Protein AF-A0A3A8N6R4-F1 (afdb_monomer_lite)

Organism: NCBI:txid2316726

Secondary structure (DSSP, 8-state):
-HHHHHHHHHHHHHHHHSPPEEEEEEEE--SS--EEEEEEESTTSPPEEEEPPTTTTPPB--TTPPTTEEEEEEEE-TT--EEEEEEES-TT----EEEEE-SS--GGGTT--PBPP-EEEE-TTS-EEEEES-PPP-PPP--HHHHHHHHHHHHHHHHHHHHHH--SHHHHHHHHGGGGHHHHHHHHHHHHHHHHHTTT----HHHHHHHHHHHHT---TTS-HHHHHHHHHHHGGGTSSHHHHHHHHHHHHHHHHHHHHHHHHHHHHHHH--

Sequence (274 aa):
MALVAMLALWPLFKSQLGPANELRVRFPQVGQALQGRVAYGVGEQAPEQRALTPADLTQVLGDGIPEGLQEVRIPLPREATWAEVTLFEFEERSVEQVTWVPLRGPVSSGPGVRPLPFELRDNEDGSRTLRVARLRPGLWNVDLADVFFGVATWAFFWLLLEARWGRGRVAAFARRQAGWAPYALPPLLAWGAWWLVFFPGIISYDPLVQWEQLQSGQLEDWHPAFHSGWLWLLGGPFGSLAPVGAVQAVLFAVVLGKVLEELGRRAVMGAVGG

pLDDT: mean 81.59, std 12.3, range [40.62, 97.56]

Foldseek 3Di:
DVLVVCVVCVLVLCLQQPAFKWKKWKWFDDPDQKWKKKWFDQPPDDIDIDTQDSQQRPWDDDDPRDPRMTMGIHGDRLNTFKMKMKIAQCQPIDTPFIFIGDPDDDPVVPVDGDTADWDWDQDPRRIIIIIGNGDDRDRDDCDPVNVVVSVVVVVVVVLVCCCVPNPDPSVVVSVVLCQLVVQLVVLLVVQVVQCVVQPLRDDDPPLVVLLVCRVVSNHDPPDDVNVSVLQCVQCVVVVGCSSVSNVVSSVVSSVRSSVVSVVVVVVVVVVVVD

Structure (mmCIF, N/CA/C/O backbone):
data_AF-A0A3A8N6R4-F1
#
_entry.id   AF-A0A3A8N6R4-F1
#
loop_
_atom_site.group_PDB
_atom_site.id
_atom_site.type_symbol
_atom_site.label_atom_id
_atom_site.label_alt_id
_atom_site.label_comp_id
_atom_site.label_asym_id
_atom_site.label_entity_id
_atom_site.label_seq_id
_atom_site.pdbx_PDB_ins_code
_atom_site.Cartn_x
_atom_site.Cartn_y
_atom_site.Cartn_z
_atom_site.occupancy
_atom_site.B_iso_or_equiv
_atom_site.auth_seq_id
_atom_site.auth_comp_id
_atom_site.auth_asym_id
_atom_site.auth_atom_id
_atom_site.pdbx_PDB_model_num
ATOM 1 N N . MET A 1 1 ? 24.381 -10.660 -4.153 1.00 57.41 1 MET A N 1
ATOM 2 C CA . MET A 1 1 ? 24.375 -9.778 -2.964 1.00 57.41 1 MET A CA 1
ATOM 3 C C . MET A 1 1 ? 23.271 -8.725 -3.025 1.00 57.41 1 MET A C 1
ATOM 5 O O . MET A 1 1 ? 22.396 -8.793 -2.180 1.00 57.41 1 MET A O 1
ATOM 9 N N . ALA A 1 2 ? 23.218 -7.830 -4.023 1.00 57.44 2 ALA A N 1
ATOM 10 C CA . ALA A 1 2 ? 22.190 -6.773 -4.087 1.00 57.44 2 ALA A CA 1
ATOM 11 C C . ALA A 1 2 ? 20.730 -7.280 -4.159 1.00 57.44 2 ALA A C 1
ATOM 13 O O . ALA A 1 2 ? 19.888 -6.774 -3.430 1.00 57.44 2 ALA A O 1
ATOM 14 N N . LEU A 1 3 ? 20.436 -8.317 -4.960 1.00 61.94 3 LEU A N 1
ATOM 15 C CA . LEU A 1 3 ? 19.097 -8.935 -5.003 1.00 61.94 3 LEU A CA 1
ATOM 16 C C . LEU A 1 3 ? 18.686 -9.508 -3.642 1.00 61.94 3 LEU A C 1
ATOM 18 O O . LEU A 1 3 ? 17.570 -9.301 -3.191 1.00 61.94 3 LEU A O 1
ATOM 22 N N . VAL A 1 4 ? 19.611 -10.200 -2.976 1.00 70.19 4 VAL A N 1
ATOM 23 C CA . VAL A 1 4 ? 19.372 -10.782 -1.649 1.00 70.19 4 VAL A CA 1
ATOM 24 C C . VAL A 1 4 ? 19.134 -9.679 -0.619 1.00 70.19 4 VAL A C 1
ATOM 26 O O . VAL A 1 4 ? 18.207 -9.792 0.167 1.00 70.19 4 VAL A O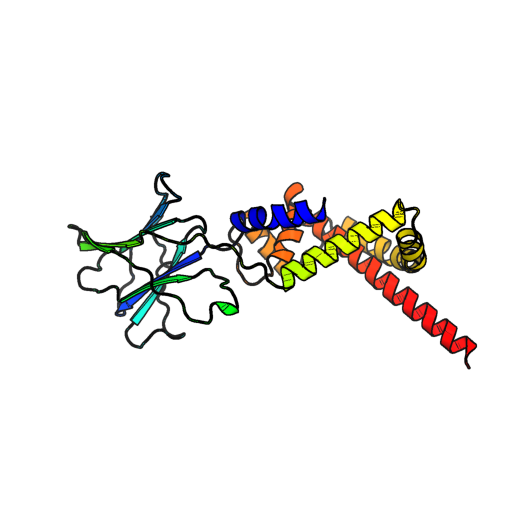 1
ATOM 29 N N . ALA A 1 5 ? 19.906 -8.588 -0.663 1.00 67.38 5 ALA A N 1
ATOM 30 C CA . ALA A 1 5 ? 19.701 -7.433 0.208 1.00 67.38 5 ALA A CA 1
ATOM 31 C C . ALA A 1 5 ? 18.350 -6.744 -0.050 1.00 67.38 5 ALA A C 1
ATOM 33 O O . ALA A 1 5 ? 17.637 -6.441 0.897 1.00 67.38 5 ALA A O 1
ATOM 34 N N . MET A 1 6 ? 17.957 -6.558 -1.314 1.00 67.00 6 MET A N 1
ATOM 35 C CA . MET A 1 6 ? 16.648 -6.003 -1.679 1.00 67.00 6 MET A CA 1
ATOM 36 C C . MET A 1 6 ? 15.507 -6.892 -1.172 1.00 67.00 6 MET A C 1
ATOM 38 O O . MET A 1 6 ? 14.596 -6.402 -0.514 1.00 67.00 6 MET A O 1
ATOM 42 N N . LEU A 1 7 ? 15.583 -8.204 -1.416 1.00 66.06 7 LEU A N 1
ATOM 43 C CA . LEU A 1 7 ? 14.595 -9.170 -0.929 1.00 66.06 7 LEU A CA 1
ATOM 44 C C . LEU A 1 7 ? 14.573 -9.263 0.606 1.00 66.06 7 LEU A C 1
ATOM 46 O O . LEU A 1 7 ? 13.521 -9.538 1.170 1.00 66.06 7 LEU A O 1
ATOM 50 N N . ALA A 1 8 ? 15.697 -9.007 1.284 1.00 67.38 8 ALA A N 1
ATOM 51 C CA . ALA A 1 8 ? 15.792 -9.002 2.745 1.00 67.38 8 ALA A CA 1
ATOM 52 C C . ALA A 1 8 ? 15.294 -7.696 3.389 1.00 67.38 8 ALA A C 1
ATOM 54 O O . ALA A 1 8 ? 14.773 -7.728 4.500 1.00 67.38 8 ALA A O 1
ATOM 55 N N . LEU A 1 9 ? 15.429 -6.555 2.707 1.00 66.50 9 LEU A N 1
ATOM 56 C CA . LEU A 1 9 ? 14.920 -5.254 3.163 1.00 66.50 9 LEU A CA 1
ATOM 57 C C . LEU A 1 9 ? 13.431 -5.063 2.840 1.00 66.50 9 LEU A C 1
ATOM 59 O O . LEU A 1 9 ? 12.753 -4.262 3.480 1.00 66.50 9 LEU A O 1
ATOM 63 N N . TRP A 1 10 ? 12.902 -5.821 1.880 1.00 65.56 10 TRP A N 1
ATOM 64 C CA . TRP A 1 10 ? 11.506 -5.746 1.455 1.00 65.56 10 TRP A CA 1
ATOM 65 C C . TRP A 1 10 ? 10.482 -5.991 2.584 1.00 65.56 10 TRP A C 1
ATOM 67 O O . TRP A 1 10 ? 9.543 -5.201 2.707 1.00 65.56 10 TRP A O 1
ATOM 77 N N . PRO A 1 11 ? 10.643 -7.003 3.464 1.00 65.25 11 PRO A N 1
ATOM 78 C CA . PRO A 1 11 ? 9.755 -7.194 4.609 1.00 65.25 11 PRO A CA 1
ATOM 79 C C . PRO A 1 11 ? 9.804 -6.036 5.612 1.00 65.25 11 PRO A C 1
ATOM 81 O O . PRO A 1 11 ? 8.763 -5.679 6.151 1.00 65.25 11 PRO A O 1
ATOM 84 N N . LEU A 1 12 ? 10.982 -5.431 5.822 1.00 64.94 12 LEU A N 1
ATOM 85 C CA . LEU A 1 12 ? 11.175 -4.285 6.725 1.00 64.94 12 LEU A CA 1
ATOM 86 C C . LEU A 1 12 ? 10.469 -3.026 6.204 1.00 64.94 12 LEU A C 1
ATOM 88 O O . LEU A 1 12 ? 9.791 -2.333 6.957 1.00 64.94 12 LEU A O 1
ATOM 92 N N . PHE A 1 13 ? 10.570 -2.761 4.900 1.00 65.06 13 PHE A N 1
ATOM 93 C CA . PHE A 1 13 ? 9.810 -1.690 4.252 1.00 65.06 13 PHE A CA 1
ATOM 94 C C . PHE A 1 13 ? 8.297 -1.914 4.413 1.00 65.06 13 PHE A C 1
ATOM 96 O O . PHE A 1 13 ? 7.553 -1.022 4.820 1.00 65.06 13 PHE A O 1
ATOM 103 N N . LYS A 1 14 ? 7.835 -3.145 4.164 1.00 61.38 14 LYS A N 1
ATOM 104 C CA . LYS A 1 14 ? 6.412 -3.497 4.249 1.00 61.38 14 LYS A CA 1
ATOM 105 C C . LYS A 1 14 ? 5.848 -3.518 5.668 1.00 61.38 14 LYS A C 1
ATOM 107 O O . LYS A 1 14 ? 4.636 -3.341 5.817 1.00 61.38 14 LYS A O 1
ATOM 112 N N . SER A 1 15 ? 6.665 -3.764 6.692 1.00 62.50 15 SER A N 1
ATOM 113 C CA . SER A 1 15 ? 6.205 -3.696 8.082 1.00 62.50 15 SER A CA 1
ATOM 114 C C . SER A 1 15 ? 5.923 -2.260 8.513 1.00 62.50 15 SER A C 1
ATOM 116 O O . SER A 1 15 ? 4.991 -2.057 9.279 1.00 62.50 15 SER A O 1
ATOM 118 N N . GLN A 1 16 ? 6.665 -1.282 7.981 1.00 64.38 16 GLN A N 1
ATOM 119 C CA . GLN A 1 16 ? 6.542 0.122 8.387 1.00 64.38 16 GLN A CA 1
ATOM 120 C C . GLN A 1 16 ? 5.484 0.920 7.615 1.00 64.38 16 GLN A C 1
ATOM 122 O O . GLN A 1 16 ? 4.987 1.905 8.142 1.00 64.38 16 GLN A O 1
ATOM 127 N N . LEU A 1 17 ? 5.141 0.523 6.384 1.00 63.00 17 LEU A N 1
ATOM 128 C CA . LEU A 1 17 ? 4.311 1.356 5.496 1.00 63.00 17 LEU A CA 1
ATOM 129 C C . LEU A 1 17 ? 2.975 0.727 5.083 1.00 63.00 17 LEU A C 1
ATOM 131 O O . LEU A 1 17 ? 2.224 1.343 4.349 1.00 63.00 17 LEU A O 1
ATOM 135 N N . GLY A 1 18 ? 2.655 -0.500 5.498 1.00 62.47 18 GLY A N 1
ATOM 136 C CA . GLY A 1 18 ? 1.387 -1.134 5.107 1.00 62.47 18 GLY A CA 1
ATOM 137 C C . GLY A 1 18 ? 0.150 -0.600 5.851 1.00 62.47 18 GLY A C 1
ATOM 138 O O . GLY A 1 18 ? 0.303 -0.098 6.962 1.00 62.47 18 GLY A O 1
ATOM 139 N N . PRO A 1 19 ? -1.069 -0.799 5.305 1.00 68.31 19 PRO A N 1
ATOM 140 C CA . PRO A 1 19 ? -2.320 -0.420 5.958 1.00 68.31 19 PRO A CA 1
ATOM 141 C C . PRO A 1 19 ? -2.458 -1.108 7.314 1.00 68.31 19 PRO A C 1
ATOM 143 O O . PRO A 1 19 ? -1.977 -2.231 7.513 1.00 68.31 19 PRO A O 1
ATOM 146 N N . ALA A 1 20 ? -3.154 -0.442 8.233 1.00 81.62 20 ALA A N 1
ATOM 147 C CA . ALA A 1 20 ? -3.528 -1.007 9.521 1.00 81.62 20 ALA A CA 1
ATOM 148 C C . ALA A 1 20 ? -4.244 -2.361 9.354 1.00 81.62 20 ALA A C 1
ATOM 150 O O . ALA A 1 20 ? -4.929 -2.614 8.363 1.00 81.62 20 ALA A O 1
ATOM 151 N N . ASN A 1 21 ? -4.085 -3.242 10.339 1.00 86.38 21 ASN A N 1
ATOM 152 C CA . ASN A 1 21 ? -4.924 -4.433 10.420 1.00 86.38 21 ASN A CA 1
ATOM 153 C C . ASN A 1 21 ? -6.256 -4.050 11.071 1.00 86.38 21 ASN A C 1
ATOM 155 O O . ASN A 1 21 ? -6.320 -3.105 11.856 1.00 86.38 21 ASN A O 1
ATOM 159 N N . GLU A 1 22 ? -7.310 -4.808 10.797 1.00 90.50 22 GLU A N 1
ATOM 160 C CA . GLU A 1 22 ? -8.622 -4.561 11.388 1.00 90.50 22 GLU A CA 1
ATOM 161 C C . GLU A 1 22 ? -8.926 -5.577 12.483 1.00 90.50 22 GLU A C 1
ATOM 163 O O . GLU A 1 22 ? -8.972 -6.790 12.247 1.00 90.50 22 GLU A O 1
ATOM 168 N N . LEU A 1 23 ? -9.209 -5.073 13.682 1.00 93.44 23 LEU A N 1
ATOM 169 C CA . LEU A 1 23 ? -9.906 -5.835 14.703 1.00 93.44 23 LEU A CA 1
ATOM 170 C C . LEU A 1 23 ? -11.404 -5.679 14.469 1.00 93.44 23 LEU A C 1
ATOM 172 O O . LEU A 1 23 ? -11.951 -4.589 14.625 1.00 93.44 23 LEU A O 1
ATOM 176 N N . ARG A 1 24 ? -12.066 -6.767 14.085 1.00 93.19 24 ARG A N 1
ATOM 177 C CA . ARG A 1 24 ? -13.502 -6.761 13.825 1.00 93.19 24 ARG A CA 1
ATOM 178 C C . ARG A 1 24 ? -14.240 -7.402 14.981 1.00 93.19 24 ARG A C 1
ATOM 180 O O . ARG A 1 24 ? -13.949 -8.542 15.348 1.00 93.19 24 ARG A O 1
ATOM 187 N N . VAL A 1 25 ? -15.187 -6.667 15.545 1.00 94.56 25 VAL A N 1
ATOM 188 C CA . VAL A 1 25 ? -15.985 -7.094 16.696 1.00 94.56 25 VAL A CA 1
ATOM 189 C C . VAL A 1 25 ? -17.437 -7.175 16.250 1.00 94.56 25 VAL A C 1
ATOM 191 O O . VAL A 1 25 ? -17.994 -6.186 15.774 1.00 94.56 25 VAL A O 1
ATOM 194 N N . ARG A 1 26 ? -18.035 -8.361 16.371 1.00 93.69 26 ARG A N 1
ATOM 195 C CA . ARG A 1 26 ? -19.398 -8.654 15.927 1.00 93.69 26 ARG A CA 1
ATOM 196 C C . ARG A 1 26 ? -20.309 -8.902 17.123 1.00 93.69 26 ARG A C 1
ATOM 198 O O . ARG A 1 26 ? -19.956 -9.660 18.028 1.00 93.69 26 ARG A O 1
ATOM 205 N N . PHE A 1 27 ? -21.470 -8.260 17.119 1.00 93.44 27 PHE A N 1
ATOM 206 C CA . PHE A 1 27 ? -22.439 -8.283 18.217 1.00 93.44 27 PHE A CA 1
ATOM 207 C C . PHE A 1 27 ? -23.845 -7.890 17.723 1.00 93.44 27 PHE A C 1
ATOM 209 O O . PHE A 1 27 ? -23.973 -7.425 16.587 1.00 93.44 27 PHE A O 1
ATOM 216 N N . PRO A 1 28 ? -24.910 -8.075 18.527 1.00 92.31 28 PRO A N 1
ATOM 217 C CA . PRO A 1 28 ? -26.277 -7.730 18.130 1.00 92.31 28 PRO A CA 1
ATOM 218 C C . PRO A 1 28 ? -26.461 -6.246 17.788 1.00 92.31 28 PRO A C 1
ATOM 220 O O . PRO A 1 28 ? -25.946 -5.372 18.494 1.00 92.31 28 PRO A O 1
ATOM 223 N N . GLN A 1 29 ? -27.239 -5.962 16.739 1.00 88.56 29 GLN A N 1
ATOM 224 C CA . GLN A 1 29 ? -27.427 -4.612 16.201 1.00 88.56 29 GLN A CA 1
ATOM 225 C C . GLN A 1 29 ? -27.946 -3.614 17.248 1.00 88.56 29 GLN A C 1
ATOM 227 O O . GLN A 1 29 ? -28.910 -3.880 17.970 1.00 88.56 29 GLN A O 1
ATOM 232 N N . VAL A 1 30 ? -27.318 -2.440 17.317 1.00 87.00 30 VAL A N 1
ATOM 233 C CA . VAL A 1 30 ? -27.606 -1.364 18.270 1.00 87.00 30 VAL A CA 1
ATOM 234 C C . VAL A 1 30 ? -28.250 -0.191 17.531 1.00 87.00 30 VAL A C 1
ATOM 236 O O . VAL A 1 30 ? -27.725 0.281 16.527 1.00 87.00 30 VAL A O 1
ATOM 239 N N . GLY A 1 31 ? -29.375 0.313 18.042 1.00 83.56 31 GLY A N 1
ATOM 240 C CA . GLY A 1 31 ? -30.074 1.463 17.453 1.00 83.56 31 GLY A CA 1
ATOM 241 C C . GLY A 1 31 ? -29.451 2.830 17.763 1.00 83.56 31 GLY A C 1
ATOM 242 O O . GLY A 1 31 ? -29.899 3.830 17.211 1.00 83.56 31 GLY A O 1
ATOM 243 N N . GLN A 1 32 ? -28.443 2.889 18.637 1.00 84.75 32 GLN A N 1
ATOM 244 C CA . GLN A 1 32 ? -27.783 4.127 19.059 1.00 84.75 32 GLN A CA 1
ATOM 245 C C . GLN A 1 32 ? -26.322 4.177 18.604 1.00 84.75 32 GLN A C 1
ATOM 247 O O . GLN A 1 32 ? -25.692 3.140 18.375 1.00 84.75 32 GLN A O 1
ATOM 252 N N . ALA A 1 33 ? -25.790 5.394 18.469 1.00 84.62 33 ALA A N 1
ATOM 253 C CA . ALA A 1 33 ? -24.385 5.606 18.151 1.00 84.62 33 ALA A CA 1
ATOM 254 C C . ALA A 1 33 ? -23.517 5.096 19.305 1.00 84.62 33 ALA A C 1
ATOM 256 O O . ALA A 1 33 ? -23.707 5.485 20.455 1.00 84.62 33 ALA A O 1
ATOM 257 N N . LEU A 1 34 ? -22.570 4.218 18.988 1.00 88.62 34 LEU A N 1
ATOM 258 C CA . LEU A 1 34 ? -21.639 3.700 19.979 1.00 88.62 34 LEU A CA 1
ATOM 259 C C . LEU A 1 34 ? -20.590 4.751 20.318 1.00 88.62 34 LEU A C 1
ATOM 261 O O . LEU A 1 34 ? -20.220 5.582 19.487 1.00 88.62 34 LEU A O 1
ATOM 265 N N . GLN A 1 35 ? -20.067 4.652 21.533 1.00 93.25 35 GLN A N 1
ATOM 266 C CA . GLN A 1 35 ? -18.866 5.352 21.954 1.00 93.25 35 GLN A CA 1
ATOM 267 C C . GLN A 1 35 ? -17.899 4.336 22.545 1.00 93.25 35 GLN A C 1
ATOM 269 O O . GLN A 1 35 ? -18.302 3.325 23.124 1.00 93.25 35 GLN A O 1
ATOM 274 N N . GLY A 1 36 ? -16.606 4.598 22.412 1.00 94.75 36 GLY A N 1
ATOM 275 C CA . GLY A 1 36 ? -15.615 3.700 22.967 1.00 94.75 36 GLY A CA 1
ATOM 276 C C . GLY A 1 36 ? -14.203 4.224 22.861 1.00 94.75 36 GLY A C 1
ATOM 277 O O . GLY A 1 36 ? -13.925 5.299 22.327 1.00 94.75 36 GLY A O 1
ATOM 278 N N . ARG A 1 37 ? -13.290 3.421 23.377 1.00 96.62 37 ARG A N 1
ATOM 279 C CA . ARG A 1 37 ? -11.852 3.636 23.288 1.00 96.62 37 ARG A CA 1
ATOM 280 C C . ARG A 1 37 ? -11.173 2.306 23.034 1.00 96.62 37 ARG A C 1
ATOM 282 O O . ARG A 1 37 ? -11.675 1.258 23.435 1.00 96.62 37 ARG A O 1
ATOM 289 N N . VAL A 1 38 ? -10.016 2.363 22.402 1.00 97.12 38 VAL A N 1
ATOM 290 C CA . VAL A 1 38 ? -9.165 1.198 22.211 1.00 97.12 38 VAL A CA 1
ATOM 291 C C . VAL A 1 38 ? -7.792 1.474 22.793 1.00 97.12 38 VAL A C 1
ATOM 293 O O . VAL A 1 38 ? -7.225 2.546 22.585 1.00 97.12 38 VAL A O 1
ATOM 296 N N . ALA A 1 39 ? -7.289 0.509 23.550 1.00 97.12 39 ALA A N 1
ATOM 297 C CA . ALA A 1 39 ? -5.906 0.426 23.972 1.00 97.12 39 ALA A CA 1
ATOM 298 C C . ALA A 1 39 ? -5.244 -0.749 23.249 1.00 97.12 39 ALA A C 1
ATOM 300 O O . ALA A 1 39 ? -5.853 -1.804 23.084 1.00 97.12 39 ALA A O 1
ATOM 301 N N . TYR A 1 40 ? -4.011 -0.589 22.796 1.00 96.31 40 TYR A N 1
ATOM 302 C CA . TYR A 1 40 ? -3.251 -1.661 22.158 1.00 96.31 40 TYR A CA 1
ATOM 303 C C . TYR A 1 40 ? -1.775 -1.548 22.522 1.00 96.31 40 TYR A C 1
ATOM 305 O O . TYR A 1 40 ? -1.309 -0.499 22.964 1.00 96.31 40 TYR A O 1
ATOM 313 N N . GLY A 1 41 ? -1.028 -2.634 22.330 1.00 94.62 41 GLY A N 1
ATOM 314 C CA . GLY A 1 41 ? 0.399 -2.637 22.631 1.00 94.62 41 GLY A CA 1
ATOM 315 C C . GLY A 1 41 ? 1.217 -3.619 21.802 1.00 94.62 41 GLY A C 1
ATOM 316 O O . GLY A 1 41 ? 0.707 -4.590 21.223 1.00 94.62 41 GLY A O 1
ATOM 317 N N . VAL A 1 42 ? 2.522 -3.356 21.777 1.00 91.94 42 VAL A N 1
ATOM 318 C CA . VAL A 1 42 ? 3.544 -4.172 21.115 1.00 91.94 42 VAL A CA 1
ATOM 319 C C . VAL A 1 42 ? 4.422 -4.811 22.192 1.00 91.94 42 VAL A C 1
ATOM 321 O O . VAL A 1 42 ? 5.231 -4.146 22.837 1.00 91.94 42 VAL A O 1
ATOM 324 N N . GLY A 1 43 ? 4.248 -6.113 22.424 1.00 89.06 43 GLY A N 1
ATOM 325 C CA . GLY A 1 43 ? 4.946 -6.822 23.496 1.00 89.06 43 GLY A CA 1
ATOM 326 C C . GLY A 1 43 ? 4.635 -6.236 24.878 1.00 89.06 43 GLY A C 1
ATOM 327 O O . GLY A 1 43 ? 3.471 -6.096 25.248 1.00 89.06 43 GLY A O 1
ATOM 328 N N . GLU A 1 44 ? 5.687 -5.908 25.630 1.00 86.94 44 GLU A N 1
ATOM 329 C CA . GLU A 1 44 ? 5.616 -5.356 26.994 1.00 86.94 44 GLU A CA 1
ATOM 330 C C . GLU A 1 44 ? 5.621 -3.818 27.039 1.00 86.94 44 GLU A C 1
ATOM 332 O O . GLU A 1 44 ? 5.699 -3.227 28.116 1.00 86.94 44 GLU A O 1
ATOM 337 N N . GLN A 1 45 ? 5.574 -3.148 25.885 1.00 89.19 45 GLN A N 1
ATOM 338 C CA . GLN A 1 45 ? 5.562 -1.688 25.839 1.00 89.19 45 GLN A CA 1
ATOM 339 C C . GLN A 1 45 ? 4.291 -1.113 26.474 1.00 89.19 45 GLN A C 1
ATOM 341 O O . GLN A 1 45 ? 3.237 -1.758 26.504 1.00 89.19 45 GLN A O 1
ATOM 346 N N . ALA A 1 46 ? 4.403 0.123 26.972 1.00 87.94 46 ALA A N 1
ATOM 347 C CA . ALA A 1 46 ? 3.262 0.853 27.505 1.00 87.94 46 ALA A CA 1
ATOM 348 C C . ALA A 1 46 ? 2.164 0.953 26.433 1.00 87.94 46 ALA A C 1
ATOM 350 O O . ALA A 1 46 ? 2.478 1.228 25.272 1.00 87.94 46 ALA A O 1
ATOM 351 N N . PRO A 1 47 ? 0.895 0.716 26.796 1.00 94.19 47 PRO A N 1
ATOM 352 C CA . PRO A 1 47 ? -0.174 0.718 25.820 1.00 94.19 47 PRO A CA 1
ATOM 353 C C . PRO A 1 47 ? -0.429 2.108 25.261 1.00 94.19 47 PRO A C 1
ATOM 355 O O . PRO A 1 47 ? -0.517 3.086 26.005 1.00 94.19 47 PRO A O 1
ATOM 358 N N . GLU A 1 48 ? -0.629 2.167 23.953 1.00 95.12 48 GLU A N 1
ATOM 359 C CA . GLU A 1 48 ? -1.198 3.338 23.306 1.00 95.12 48 GLU A CA 1
ATOM 360 C C . GLU A 1 48 ? -2.716 3.266 23.411 1.00 95.12 48 GLU A C 1
ATOM 362 O O . GLU A 1 48 ? -3.317 2.203 23.242 1.00 95.12 48 GLU A O 1
ATOM 367 N N . GLN A 1 49 ? -3.345 4.402 23.700 1.00 95.88 49 GLN A N 1
ATOM 368 C CA . GLN A 1 49 ? -4.788 4.502 23.849 1.00 95.88 49 GLN A CA 1
ATOM 369 C C . GLN A 1 49 ? -5.330 5.612 22.957 1.00 95.88 49 GLN A C 1
ATOM 371 O O . GLN A 1 49 ? -4.812 6.728 22.957 1.00 95.88 49 GLN A O 1
ATOM 376 N N . ARG A 1 50 ? -6.412 5.321 22.231 1.00 95.56 50 ARG A N 1
ATOM 377 C CA . ARG A 1 50 ? -7.147 6.313 21.441 1.00 95.56 50 ARG A CA 1
ATOM 378 C C . ARG A 1 50 ? -8.652 6.171 21.630 1.00 95.56 50 ARG A C 1
ATOM 380 O O . ARG A 1 50 ? -9.166 5.065 21.809 1.00 95.56 50 ARG A O 1
ATOM 387 N N . ALA A 1 51 ? -9.362 7.293 21.572 1.00 95.50 51 ALA A N 1
ATOM 388 C CA . ALA A 1 51 ? -10.814 7.276 21.442 1.00 95.50 51 ALA A CA 1
ATOM 389 C C . ALA A 1 51 ? -11.197 6.690 20.074 1.00 95.50 51 ALA A C 1
ATOM 391 O O . ALA A 1 51 ? -10.509 6.926 19.076 1.00 95.50 51 ALA A O 1
ATOM 392 N N . LEU A 1 52 ? -12.277 5.914 20.036 1.00 92.56 52 LEU A N 1
ATOM 393 C CA . LEU A 1 52 ? -12.843 5.419 18.787 1.00 92.56 52 LEU A CA 1
ATOM 394 C C . LEU A 1 52 ? -13.688 6.527 18.162 1.00 92.56 52 LEU A C 1
ATOM 396 O O . LEU A 1 52 ? -14.546 7.117 18.817 1.00 92.56 52 LEU A O 1
ATOM 400 N N . THR A 1 53 ? -13.419 6.830 16.898 1.00 89.75 53 THR A N 1
ATOM 401 C CA . THR A 1 53 ? -14.173 7.827 16.137 1.00 89.75 53 THR A CA 1
ATOM 402 C C . THR A 1 53 ? -15.513 7.246 15.668 1.00 89.75 53 THR A C 1
ATOM 404 O O . THR A 1 53 ? -15.658 6.025 15.578 1.00 89.75 53 THR A O 1
ATOM 407 N N . PRO A 1 54 ? -16.494 8.084 15.283 1.00 85.38 54 PRO A N 1
ATOM 408 C CA . PRO A 1 54 ? -17.722 7.596 14.652 1.00 85.38 54 PRO A CA 1
ATOM 409 C C . PRO A 1 54 ? -17.461 6.742 13.399 1.00 85.38 54 PRO A C 1
ATOM 411 O O . PRO A 1 54 ? -18.216 5.815 13.122 1.00 85.38 54 PRO A O 1
ATOM 414 N N . ALA A 1 55 ? -16.370 7.014 12.671 1.00 82.44 55 ALA A N 1
ATOM 415 C CA . ALA A 1 55 ? -15.944 6.211 11.528 1.00 82.44 55 ALA A CA 1
ATOM 416 C C . ALA A 1 55 ? -15.480 4.805 11.957 1.00 82.44 55 ALA A C 1
ATOM 418 O O . ALA A 1 55 ? -15.932 3.820 11.381 1.00 82.44 55 ALA A O 1
ATOM 419 N N . ASP A 1 56 ? -14.667 4.699 13.018 1.00 83.56 56 ASP A N 1
ATOM 420 C CA . ASP A 1 56 ? -14.238 3.404 13.583 1.00 83.56 56 ASP A CA 1
ATOM 421 C C . ASP A 1 56 ? -15.432 2.575 14.089 1.00 83.56 56 ASP A C 1
ATOM 423 O O . ASP A 1 56 ? -15.379 1.350 14.109 1.00 83.56 56 ASP A O 1
ATOM 427 N N . LEU A 1 57 ? -16.502 3.254 14.518 1.00 83.94 57 LEU A N 1
ATOM 428 C CA . LEU A 1 57 ? -17.727 2.672 15.071 1.00 83.94 57 LEU A CA 1
ATOM 429 C C . LEU A 1 57 ? -18.862 2.558 14.045 1.00 83.94 57 LEU A C 1
ATOM 431 O O . LEU A 1 57 ? -19.992 2.225 14.412 1.00 83.94 57 LEU A O 1
ATOM 435 N N . THR A 1 58 ? -18.580 2.838 12.770 1.00 81.44 58 THR A N 1
ATOM 436 C CA . THR A 1 58 ? -19.588 2.754 11.714 1.00 81.44 58 THR A CA 1
ATOM 437 C C . THR A 1 58 ? -20.052 1.311 11.569 1.00 81.44 58 THR A C 1
ATOM 439 O O . THR A 1 58 ? -19.255 0.384 11.429 1.00 81.44 58 THR A O 1
ATOM 442 N N . GLN A 1 59 ? -21.369 1.129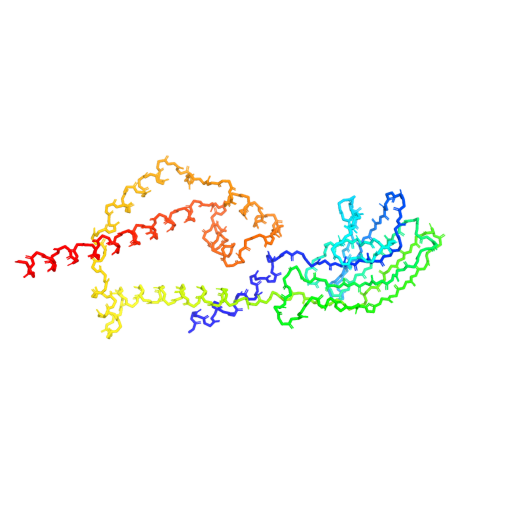 11.631 1.00 76.31 59 GLN A N 1
ATOM 443 C CA . GLN A 1 59 ? -21.997 -0.183 11.572 1.00 76.31 59 GLN A CA 1
ATOM 444 C C . GLN A 1 59 ? -21.909 -0.719 10.146 1.00 76.31 59 GLN A C 1
ATOM 446 O O . GLN A 1 59 ? -22.491 -0.141 9.227 1.00 76.31 59 GLN A O 1
ATOM 451 N N . VAL A 1 60 ? -21.212 -1.838 9.961 1.00 76.94 60 VAL A N 1
ATOM 452 C CA . VAL A 1 60 ? -21.270 -2.568 8.695 1.00 76.94 60 VAL A CA 1
ATOM 453 C C . VAL A 1 60 ? -22.419 -3.568 8.772 1.00 76.94 60 VAL A C 1
ATOM 455 O O . VAL A 1 60 ? -22.457 -4.412 9.669 1.00 76.94 60 VAL A O 1
ATOM 458 N N . LEU A 1 61 ? -23.361 -3.450 7.836 1.00 73.50 61 LEU A N 1
ATOM 459 C CA . LEU A 1 61 ? -24.474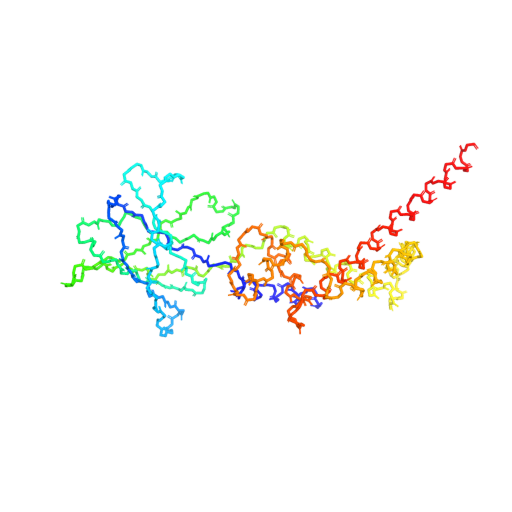 -4.376 7.624 1.00 73.50 61 LEU A CA 1
ATOM 460 C C . LEU A 1 61 ? -24.301 -5.018 6.237 1.00 73.50 61 LEU A C 1
ATOM 462 O O . LEU A 1 61 ? -23.963 -4.317 5.284 1.00 73.50 61 LEU A O 1
ATOM 466 N N . GLY A 1 62 ? -24.532 -6.329 6.107 1.00 68.06 62 GLY A N 1
ATOM 467 C CA . GLY A 1 62 ? -24.321 -7.071 4.850 1.00 68.06 62 GLY A CA 1
ATOM 468 C C . GLY A 1 62 ? -22.965 -7.791 4.760 1.00 68.06 62 GLY A C 1
ATOM 469 O O . GLY A 1 62 ? -22.319 -8.027 5.775 1.00 68.06 62 GLY A O 1
ATOM 470 N N . ASP A 1 63 ? -22.554 -8.219 3.560 1.00 70.06 63 ASP A N 1
ATOM 471 C CA . ASP A 1 63 ? -21.255 -8.876 3.284 1.00 70.06 63 ASP A CA 1
ATOM 472 C C . ASP A 1 63 ? -20.924 -10.115 4.145 1.00 70.06 63 ASP A C 1
ATOM 474 O O . ASP A 1 63 ? -19.810 -10.294 4.643 1.00 70.06 63 ASP A O 1
ATOM 478 N N . GLY A 1 64 ? -21.897 -11.011 4.330 1.00 75.81 64 GLY A N 1
ATOM 479 C CA . GLY A 1 64 ? -21.701 -12.239 5.113 1.00 75.81 64 GLY A CA 1
ATOM 480 C C . GLY A 1 64 ? -21.783 -12.037 6.632 1.00 75.81 64 GLY A C 1
ATOM 481 O O . GLY A 1 64 ? -21.393 -12.924 7.399 1.00 75.81 64 GLY A O 1
ATOM 482 N N . ILE A 1 65 ? -22.293 -10.888 7.084 1.00 83.38 65 ILE A N 1
ATOM 483 C CA . ILE A 1 65 ? -22.765 -10.691 8.457 1.00 83.38 65 ILE A CA 1
ATOM 484 C C . ILE A 1 65 ? -24.198 -11.258 8.564 1.00 83.38 65 ILE A C 1
ATOM 486 O O . ILE A 1 65 ? -25.048 -10.874 7.760 1.00 83.38 65 ILE A O 1
ATOM 490 N N . PRO A 1 66 ? -24.480 -12.182 9.507 1.00 85.06 66 PRO A N 1
ATOM 491 C CA . PRO A 1 66 ? -25.830 -12.698 9.740 1.00 85.06 66 PRO A CA 1
ATOM 492 C C . PRO A 1 66 ? -26.844 -11.598 10.079 1.00 85.06 66 PRO A C 1
ATOM 494 O O . PRO A 1 66 ? -26.488 -10.596 10.699 1.00 85.06 66 PRO A O 1
ATOM 497 N N . GLU A 1 67 ? -28.114 -11.809 9.725 1.00 88.38 67 GLU A N 1
ATOM 498 C CA . GLU A 1 67 ? -29.197 -10.888 10.089 1.00 88.38 67 GLU A CA 1
ATOM 499 C C . GLU A 1 67 ? -29.268 -10.666 11.608 1.00 88.38 67 GLU A C 1
ATOM 501 O O . GLU A 1 67 ? -29.097 -11.592 12.401 1.00 88.38 67 GLU A O 1
ATOM 506 N N . GLY A 1 68 ? -29.507 -9.416 12.011 1.00 88.31 68 GLY A N 1
ATOM 507 C CA . GLY A 1 68 ? -29.566 -9.008 13.419 1.00 88.31 68 GLY A CA 1
ATOM 508 C C . GLY A 1 68 ? -28.204 -8.789 14.087 1.00 88.31 68 GLY A C 1
ATOM 509 O O . GLY A 1 68 ? -28.160 -8.305 15.221 1.00 88.31 68 GLY A O 1
ATOM 510 N N . LEU A 1 69 ? -27.095 -9.086 13.402 1.00 90.00 69 LEU A N 1
ATOM 511 C CA . LEU A 1 69 ? -25.746 -8.763 13.860 1.00 90.00 69 LEU A CA 1
ATOM 512 C C . LEU A 1 69 ? -25.196 -7.533 13.135 1.00 90.00 69 LEU A C 1
ATOM 514 O O . LEU A 1 69 ? -25.515 -7.267 11.979 1.00 90.00 69 LEU A O 1
ATOM 518 N N . GLN A 1 70 ? -24.316 -6.814 13.821 1.00 89.62 70 GLN A N 1
ATOM 519 C CA . GLN A 1 70 ? -23.488 -5.762 13.247 1.00 89.62 70 GLN A CA 1
ATOM 520 C C . GLN A 1 70 ? -22.013 -6.050 13.513 1.00 89.62 70 GLN A C 1
ATOM 522 O O . GLN A 1 70 ? -21.660 -6.749 14.466 1.00 89.62 70 GLN A O 1
ATOM 527 N N . GLU A 1 71 ? -21.150 -5.488 12.675 1.00 91.44 71 GLU A N 1
ATOM 528 C CA . GLU A 1 71 ? -19.701 -5.566 12.819 1.00 91.44 71 GLU A CA 1
ATOM 529 C C . GLU A 1 71 ? -19.111 -4.159 12.906 1.00 91.44 71 GLU A C 1
ATOM 531 O O . GLU A 1 71 ? -19.427 -3.290 12.092 1.00 91.44 71 GLU A O 1
ATOM 536 N N . VAL A 1 72 ? -18.241 -3.957 13.892 1.00 92.25 72 VAL A N 1
ATOM 537 C CA . VAL A 1 72 ? -17.410 -2.761 14.038 1.00 92.25 72 VAL A CA 1
ATOM 538 C C . VAL A 1 72 ? -15.989 -3.112 13.616 1.00 92.25 72 VAL A C 1
ATOM 540 O O . VAL A 1 72 ? -15.475 -4.156 14.025 1.00 92.25 72 VAL A O 1
ATOM 543 N N . ARG A 1 73 ? -15.353 -2.256 12.808 1.00 92.00 73 ARG A N 1
ATOM 544 C CA . ARG A 1 73 ? -14.005 -2.472 12.261 1.00 92.00 73 ARG A CA 1
ATOM 545 C C . ARG A 1 73 ? -13.046 -1.441 12.837 1.00 92.00 73 ARG A C 1
ATOM 547 O O . ARG A 1 73 ? -13.080 -0.276 12.465 1.00 92.00 73 ARG A O 1
ATOM 554 N N . ILE A 1 74 ? -12.186 -1.886 13.746 1.00 93.00 74 ILE A N 1
ATOM 555 C CA . ILE A 1 74 ? -11.252 -1.021 14.463 1.00 93.00 74 ILE A CA 1
ATOM 556 C C . ILE A 1 74 ? -9.866 -1.172 13.825 1.00 93.00 74 ILE A C 1
ATOM 558 O O . ILE A 1 74 ? -9.239 -2.223 14.001 1.00 93.00 74 ILE A O 1
ATOM 562 N N . PRO A 1 75 ? -9.358 -0.161 13.098 1.00 91.56 75 PRO A N 1
ATOM 563 C CA . PRO A 1 75 ? -8.010 -0.189 12.562 1.00 91.56 75 PRO A CA 1
ATOM 564 C C . PRO A 1 75 ? -7.007 -0.070 13.708 1.00 91.56 75 PRO A C 1
ATOM 566 O O . PRO A 1 75 ? -7.091 0.835 14.549 1.00 91.56 75 PRO A O 1
ATOM 569 N N . LEU A 1 76 ? -6.059 -1.001 13.736 1.00 91.31 76 LEU A N 1
ATOM 570 C CA . LEU A 1 76 ? -4.975 -1.076 14.702 1.00 91.31 76 LEU A CA 1
ATOM 571 C C . LEU A 1 76 ? -3.626 -1.209 13.986 1.00 91.31 76 LEU A C 1
ATOM 573 O O . LEU A 1 76 ? -3.546 -1.862 12.934 1.00 91.31 76 LEU A O 1
ATOM 577 N N . PRO A 1 77 ? -2.543 -0.652 14.563 1.00 87.94 77 PRO A N 1
ATOM 578 C CA . PRO A 1 77 ? -1.204 -0.858 14.037 1.00 87.94 77 PRO A CA 1
ATOM 579 C C . PRO A 1 77 ? -0.889 -2.341 13.897 1.00 87.94 77 PRO A C 1
ATOM 581 O O . PRO A 1 77 ? -1.321 -3.193 14.671 1.00 87.94 77 PRO A O 1
ATOM 584 N N . ARG A 1 78 ? -0.115 -2.671 12.875 1.00 80.81 78 ARG A N 1
ATOM 585 C CA . ARG A 1 78 ? 0.092 -4.065 12.458 1.00 80.81 78 ARG A CA 1
ATOM 586 C C . ARG A 1 78 ? 0.987 -4.842 13.400 1.00 80.81 78 ARG A C 1
ATOM 588 O O . ARG A 1 78 ? 0.939 -6.065 13.425 1.00 80.81 78 ARG A O 1
ATOM 595 N N . GLU A 1 79 ? 1.811 -4.107 14.120 1.00 86.06 79 GLU A N 1
ATOM 596 C CA . GLU A 1 79 ? 2.669 -4.556 15.202 1.00 86.06 79 GLU A CA 1
ATOM 597 C C . GLU A 1 79 ? 1.907 -4.789 16.506 1.00 86.06 79 GLU A C 1
ATOM 599 O O . GLU A 1 79 ? 2.469 -5.398 17.414 1.00 86.06 79 GLU A O 1
ATOM 604 N N . ALA A 1 80 ? 0.628 -4.391 16.593 1.00 91.06 80 ALA A N 1
ATOM 605 C CA . ALA A 1 80 ? -0.196 -4.685 17.753 1.00 91.06 80 ALA A CA 1
ATOM 606 C C . ALA A 1 80 ? -0.226 -6.198 18.003 1.00 91.06 80 ALA A C 1
ATOM 608 O O . ALA A 1 80 ? -0.593 -7.009 17.148 1.00 91.06 80 ALA A O 1
ATOM 609 N N . THR A 1 81 ? 0.186 -6.566 19.211 1.00 93.38 81 THR A N 1
ATOM 610 C CA . THR A 1 81 ? 0.259 -7.954 19.688 1.00 93.38 81 THR A CA 1
ATOM 611 C C . THR A 1 81 ? -0.898 -8.303 20.612 1.00 93.38 81 THR A C 1
ATOM 613 O O . THR A 1 81 ? -1.155 -9.477 20.868 1.00 93.38 81 THR A O 1
ATOM 616 N N . TRP A 1 82 ? -1.620 -7.293 21.085 1.00 95.44 82 TRP A N 1
ATOM 617 C CA . TRP A 1 82 ? -2.823 -7.407 21.894 1.00 95.44 82 TRP A CA 1
ATOM 618 C C . TRP A 1 82 ? -3.643 -6.117 21.756 1.00 95.44 82 TRP A C 1
ATOM 620 O O . TRP A 1 82 ? -3.110 -5.079 21.353 1.00 95.44 82 TRP A O 1
ATOM 630 N N . ALA A 1 83 ? -4.933 -6.186 22.082 1.00 97.06 83 ALA A N 1
ATOM 631 C CA . ALA A 1 83 ? -5.808 -5.017 22.129 1.00 97.06 83 ALA A CA 1
ATOM 632 C C . ALA A 1 83 ? -6.889 -5.160 23.206 1.00 97.06 83 ALA A C 1
ATOM 634 O O . ALA A 1 83 ? -7.350 -6.265 23.495 1.00 97.06 83 ALA A O 1
ATOM 635 N N . GLU A 1 84 ? -7.305 -4.033 23.767 1.00 97.56 84 GLU A N 1
ATOM 636 C CA . GLU A 1 84 ? -8.428 -3.882 24.681 1.00 97.56 84 GLU A CA 1
ATOM 637 C C . GLU A 1 84 ? -9.382 -2.824 24.133 1.00 97.56 84 GLU A C 1
ATOM 639 O O . GLU A 1 84 ? -9.007 -1.671 23.940 1.00 97.56 84 GLU A O 1
ATOM 644 N N . VAL A 1 85 ? -10.624 -3.214 23.870 1.00 96.88 85 VAL A N 1
ATOM 645 C CA . VAL A 1 85 ? -11.668 -2.328 23.356 1.00 96.88 85 VAL A CA 1
ATOM 646 C C . VAL A 1 85 ? -12.684 -2.111 24.462 1.00 96.88 85 VAL A C 1
ATOM 648 O O . VAL A 1 85 ? -13.352 -3.054 24.873 1.00 96.88 85 VAL A O 1
ATOM 651 N N . THR A 1 86 ? -12.815 -0.878 24.940 1.00 96.50 86 THR A N 1
ATOM 652 C CA . THR A 1 86 ? -13.872 -0.501 25.881 1.00 96.50 86 THR A CA 1
ATOM 653 C C . THR A 1 86 ? -15.003 0.162 25.110 1.00 96.50 86 THR A C 1
ATOM 655 O O . THR A 1 86 ? -14.787 1.192 24.468 1.00 96.50 86 THR A O 1
ATOM 658 N N . LEU A 1 87 ? -16.197 -0.418 25.185 1.00 94.44 87 LEU A N 1
ATOM 659 C CA . LEU A 1 87 ? -17.428 0.146 24.636 1.00 94.44 87 LEU A CA 1
ATOM 660 C C . LEU A 1 87 ? -18.279 0.691 25.782 1.00 94.44 87 LEU A C 1
ATOM 662 O O . LEU A 1 87 ? -18.522 -0.012 26.765 1.00 94.44 87 LEU A O 1
ATOM 666 N N . PHE A 1 88 ? -18.710 1.941 25.657 1.00 92.25 88 PHE A N 1
ATOM 667 C CA . PHE A 1 88 ? -19.604 2.588 26.614 1.00 92.25 88 PHE A CA 1
ATOM 668 C C . PHE A 1 88 ? -21.061 2.239 26.286 1.00 92.25 88 PHE A C 1
ATOM 670 O O . PHE A 1 88 ? -21.388 2.014 25.120 1.00 92.25 88 PHE A O 1
ATOM 677 N N . GLU A 1 89 ? -21.920 2.183 27.309 1.00 86.06 89 GLU A N 1
ATOM 678 C CA . GLU A 1 89 ? -23.357 1.883 27.167 1.00 86.06 89 GLU A CA 1
ATOM 679 C C . GLU A 1 89 ? -23.632 0.517 26.497 1.00 86.06 89 GLU A C 1
ATOM 681 O O . GLU A 1 89 ? -24.498 0.378 25.630 1.00 86.06 89 GLU A O 1
ATOM 686 N N . PHE A 1 90 ? -22.862 -0.511 26.883 1.00 85.19 90 PHE A N 1
ATOM 687 C CA . PHE A 1 90 ? -22.895 -1.851 26.272 1.00 85.19 90 PHE A CA 1
ATOM 688 C C . PHE A 1 90 ? -23.382 -2.967 27.230 1.00 85.19 90 PHE A C 1
ATOM 690 O O . PHE A 1 90 ? -23.300 -4.148 26.893 1.00 85.19 90 PHE A O 1
ATOM 697 N N . GLU A 1 91 ? -23.905 -2.611 28.411 1.00 72.31 91 GLU A N 1
ATOM 698 C CA . GLU A 1 91 ? -24.187 -3.493 29.569 1.00 72.31 91 GLU A CA 1
ATOM 699 C C . GLU A 1 91 ? -24.979 -4.783 29.282 1.00 72.31 91 GLU A C 1
ATOM 701 O O . GLU A 1 91 ? -24.719 -5.816 29.898 1.00 72.31 91 GLU A O 1
ATOM 706 N N . GLU A 1 92 ? -25.909 -4.785 28.327 1.00 72.56 92 GLU A N 1
ATOM 707 C CA . GLU A 1 92 ? -26.796 -5.940 28.100 1.00 72.56 92 GLU A CA 1
ATOM 708 C C . GLU A 1 92 ? -26.378 -6.838 26.924 1.00 72.56 92 GLU A C 1
ATOM 710 O O . GLU A 1 92 ? -27.071 -7.802 26.598 1.00 72.56 92 GLU A O 1
ATOM 715 N N . ARG A 1 93 ? -25.253 -6.554 26.253 1.00 80.12 93 ARG A N 1
ATOM 716 C CA . ARG A 1 93 ? -24.973 -7.136 24.927 1.00 80.12 93 ARG A CA 1
ATOM 717 C C . ARG A 1 93 ? -23.795 -8.100 24.901 1.00 80.12 93 ARG A C 1
ATOM 719 O O . ARG A 1 93 ? -22.697 -7.775 25.350 1.00 80.12 93 ARG A O 1
ATOM 726 N N . SER A 1 94 ? -24.010 -9.286 24.337 1.00 88.62 94 SER A N 1
ATOM 727 C CA . SER A 1 94 ? -22.948 -10.257 24.075 1.00 88.62 94 SER A CA 1
ATOM 728 C C . SER A 1 94 ? -22.074 -9.811 22.902 1.00 88.62 94 SER A C 1
ATOM 730 O O . SER A 1 94 ? -22.549 -9.245 21.917 1.00 88.62 94 SER A O 1
ATOM 732 N N . VAL A 1 95 ? -20.775 -10.095 23.001 1.00 92.69 95 VAL A N 1
ATOM 733 C CA . VAL A 1 95 ? -19.896 -10.129 21.830 1.00 92.69 95 VAL A CA 1
ATOM 734 C C . VAL A 1 95 ? -19.921 -11.551 21.292 1.00 92.69 95 VAL A C 1
ATOM 736 O O . VAL A 1 95 ? -19.548 -12.482 21.999 1.00 92.69 95 VAL A O 1
ATOM 739 N N . GLU A 1 96 ? -20.364 -11.713 20.050 1.00 93.38 96 GLU A N 1
ATOM 740 C CA . GLU A 1 96 ? -20.523 -13.026 19.415 1.00 93.38 96 GLU A CA 1
ATOM 741 C C . GLU A 1 96 ? -19.206 -13.511 18.814 1.00 93.38 96 GLU A C 1
ATOM 743 O O . GLU A 1 96 ? -18.862 -14.692 18.861 1.00 93.38 96 GLU A O 1
ATOM 748 N N . GLN A 1 97 ? -18.452 -12.587 18.218 1.00 93.50 97 GLN A N 1
ATOM 749 C CA . GLN A 1 97 ? -17.247 -12.936 17.491 1.00 93.50 97 GLN A CA 1
ATOM 750 C C . GLN A 1 97 ? -16.259 -11.780 17.493 1.00 93.50 97 GLN A C 1
ATOM 752 O O . GLN A 1 97 ? -16.609 -10.634 17.218 1.00 93.50 97 GLN A O 1
ATOM 757 N N . VAL A 1 98 ? -14.995 -12.109 17.727 1.00 94.38 98 VAL A N 1
ATOM 758 C CA . VAL A 1 98 ? -13.875 -11.211 17.474 1.00 94.38 98 VAL A CA 1
ATOM 759 C C . VAL A 1 98 ? -13.012 -11.835 16.407 1.00 94.38 98 VAL A C 1
ATOM 761 O O . VAL A 1 98 ? -12.710 -13.028 16.454 1.00 94.38 98 VAL A O 1
ATOM 764 N N . THR A 1 99 ? -12.602 -11.035 15.439 1.00 92.25 99 THR A N 1
ATOM 765 C CA . THR A 1 99 ? -11.688 -11.480 14.404 1.00 92.25 99 THR A CA 1
ATOM 766 C C . THR A 1 99 ? -10.601 -10.463 14.135 1.00 92.25 99 THR A C 1
ATOM 768 O O . THR A 1 99 ? -10.769 -9.267 14.353 1.00 92.25 99 THR A O 1
ATOM 771 N N . TRP A 1 100 ? -9.469 -10.961 13.654 1.00 90.69 100 TRP A N 1
ATOM 772 C CA . TRP A 1 100 ? -8.343 -10.142 13.240 1.00 90.69 100 TRP A CA 1
ATOM 773 C C . TRP A 1 100 ? -8.098 -10.345 11.761 1.00 90.69 100 TRP A C 1
ATOM 775 O O . TRP A 1 100 ? -7.715 -11.438 11.331 1.00 90.69 100 TRP A O 1
ATOM 785 N N . VAL A 1 101 ? -8.368 -9.296 10.992 1.00 85.12 101 VAL A N 1
ATOM 786 C CA . VAL A 1 101 ? -8.302 -9.322 9.538 1.00 85.12 101 VAL A CA 1
ATOM 787 C C . VAL A 1 101 ? -7.115 -8.479 9.090 1.00 85.12 101 VAL A C 1
ATOM 789 O O . VAL A 1 101 ? -7.152 -7.253 9.200 1.00 85.12 101 VAL A O 1
ATOM 792 N N . PRO A 1 102 ? -6.046 -9.102 8.567 1.00 76.31 102 PRO A N 1
ATOM 793 C CA . PRO A 1 102 ? -5.099 -8.360 7.758 1.00 76.31 102 PRO A CA 1
ATOM 794 C C . PRO A 1 102 ? -5.812 -7.967 6.462 1.00 76.31 102 PRO A C 1
ATOM 796 O O . PRO A 1 102 ? -6.378 -8.830 5.791 1.00 76.31 102 PRO A O 1
ATOM 799 N N . LEU A 1 103 ? -5.764 -6.685 6.097 1.00 65.81 103 LEU A N 1
ATOM 800 C CA . LEU A 1 103 ? -6.453 -6.149 4.916 1.00 65.81 103 LEU A CA 1
ATOM 801 C C . LEU A 1 103 ? -6.071 -6.883 3.598 1.00 65.81 103 LEU A C 1
ATOM 803 O O . LEU A 1 103 ? -6.880 -6.974 2.678 1.00 65.81 103 LEU A O 1
ATOM 807 N N . ARG A 1 104 ? -4.909 -7.568 3.567 1.00 58.66 104 ARG A N 1
ATOM 808 C CA . ARG A 1 104 ? -4.536 -8.595 2.566 1.00 58.66 104 ARG A CA 1
ATOM 809 C C . ARG A 1 104 ? -4.062 -9.909 3.207 1.00 58.66 104 ARG A C 1
ATOM 811 O O . ARG A 1 104 ? -2.870 -10.094 3.477 1.00 58.66 104 ARG A O 1
ATOM 818 N N . GLY A 1 105 ? -4.981 -10.851 3.423 1.00 49.78 105 GLY A N 1
ATOM 819 C CA . GLY A 1 105 ? -4.669 -12.251 3.763 1.00 49.78 105 GLY A CA 1
ATOM 820 C C . GLY A 1 105 ? -4.196 -13.068 2.547 1.00 49.78 105 GLY A C 1
ATOM 821 O O . GLY A 1 105 ? -4.417 -12.647 1.411 1.00 49.78 105 GLY A O 1
ATOM 822 N N . PRO A 1 106 ? -3.511 -14.216 2.728 1.00 45.44 106 PRO A N 1
ATOM 823 C CA . PRO A 1 106 ? -3.085 -15.022 1.589 1.00 45.44 106 PRO A CA 1
ATOM 824 C C . PRO A 1 106 ? -4.299 -15.536 0.809 1.00 45.44 106 PRO A C 1
ATOM 826 O O . PRO A 1 106 ? -5.305 -15.924 1.403 1.00 45.44 106 PRO A O 1
ATOM 829 N N . VAL A 1 107 ? -4.181 -15.651 -0.518 1.00 43.44 107 VAL A N 1
ATOM 830 C CA . VAL A 1 107 ? -5.205 -16.311 -1.357 1.00 43.44 107 VAL A CA 1
ATOM 831 C C . VAL A 1 107 ? -5.531 -17.716 -0.813 1.00 43.44 107 VAL A C 1
ATOM 833 O O . VAL A 1 107 ? -6.668 -18.172 -0.881 1.00 43.44 107 VAL A O 1
ATOM 836 N N . SER A 1 108 ? -4.551 -18.375 -0.179 1.00 40.62 108 SER A N 1
ATOM 837 C CA . SER A 1 108 ? -4.696 -19.688 0.456 1.00 40.62 108 SER A CA 1
ATOM 838 C C . SER A 1 108 ? -5.315 -19.688 1.860 1.00 40.62 108 SER A C 1
ATOM 840 O O . SER A 1 108 ? -5.660 -20.765 2.343 1.00 40.62 108 SER A O 1
ATOM 842 N N . SER A 1 109 ? -5.486 -18.539 2.532 1.00 46.94 109 SER A N 1
ATOM 843 C CA . SER A 1 109 ? -6.215 -18.506 3.818 1.00 46.94 109 SER A CA 1
ATOM 844 C C . SER A 1 109 ? -7.723 -18.693 3.664 1.00 46.94 109 SER A C 1
ATOM 846 O O . SER A 1 109 ? -8.411 -18.917 4.660 1.00 46.94 109 SER A O 1
ATOM 848 N N . GLY A 1 110 ? -8.228 -18.668 2.427 1.00 42.59 110 GLY A N 1
ATOM 849 C CA . GLY A 1 110 ? -9.654 -18.704 2.144 1.00 42.59 110 GLY A CA 1
ATOM 850 C C . GLY A 1 110 ? -10.397 -17.507 2.760 1.00 42.59 110 GLY A C 1
ATOM 851 O O . GLY A 1 110 ? -9.827 -16.717 3.509 1.00 42.59 110 GLY A O 1
ATOM 852 N N . PRO A 1 111 ? -11.702 -17.377 2.500 1.00 49.59 111 PRO A N 1
ATOM 853 C CA . PRO A 1 111 ? -12.554 -16.374 3.148 1.00 49.59 111 PRO A CA 1
ATOM 854 C C . PRO A 1 111 ? -12.762 -16.620 4.661 1.00 49.59 111 PRO A C 1
ATOM 856 O O . PRO A 1 111 ? -13.551 -15.935 5.306 1.00 49.59 111 PRO A O 1
ATOM 859 N N . GLY A 1 112 ? -12.081 -17.608 5.252 1.00 52.97 112 GLY A N 1
ATOM 860 C CA . GLY A 1 112 ? -12.266 -18.034 6.633 1.00 52.97 112 GLY A CA 1
ATOM 861 C C . GLY A 1 112 ? -11.484 -17.170 7.611 1.00 52.97 112 GLY A C 1
ATOM 862 O O . GLY A 1 112 ? -10.422 -17.569 8.092 1.00 52.97 112 GLY A O 1
ATOM 863 N N . VAL A 1 113 ? -12.025 -16.002 7.942 1.00 71.56 113 VAL A N 1
ATOM 864 C CA . VAL A 1 113 ? -11.539 -15.212 9.070 1.00 71.56 113 VAL A CA 1
ATOM 865 C C . VAL A 1 113 ? -11.696 -16.044 10.352 1.00 71.56 113 VAL A C 1
ATOM 867 O O . VAL A 1 113 ? -12.811 -16.343 10.779 1.00 71.56 113 VAL A O 1
ATOM 870 N N . ARG A 1 114 ? -10.582 -16.471 10.962 1.00 82.94 114 ARG A N 1
ATOM 871 C CA . ARG A 1 114 ? -10.631 -17.299 12.177 1.00 82.94 114 ARG A CA 1
ATOM 872 C C . ARG A 1 114 ? -11.078 -16.456 13.378 1.00 82.94 114 ARG A C 1
ATOM 874 O O . ARG A 1 114 ? -10.452 -15.424 13.629 1.00 82.94 114 ARG A O 1
ATOM 881 N N . PRO A 1 115 ? -12.093 -16.902 14.143 1.00 90.62 115 PRO A N 1
ATOM 882 C CA . PRO A 1 115 ? -12.421 -16.300 15.428 1.00 90.62 115 PRO A CA 1
ATOM 883 C C . PRO A 1 115 ? -11.197 -16.287 16.345 1.00 90.62 115 PRO A C 1
ATOM 885 O O . PRO A 1 115 ? -10.446 -17.266 16.409 1.00 90.62 115 PRO A O 1
ATOM 888 N N . LEU A 1 116 ? -10.999 -15.178 17.047 1.00 93.25 116 LEU A N 1
ATOM 889 C CA . LEU A 1 116 ? -9.991 -15.047 18.086 1.00 93.25 116 LEU A CA 1
ATOM 890 C C . LEU A 1 116 ? -10.606 -15.298 19.464 1.00 93.25 116 LEU A C 1
ATOM 892 O O . LEU A 1 116 ? -11.747 -14.903 19.697 1.00 93.25 116 LEU A O 1
ATOM 896 N N . PRO A 1 117 ? -9.853 -15.909 20.396 1.00 95.00 117 PRO A N 1
ATOM 897 C CA . PRO A 1 117 ? -10.248 -15.932 21.795 1.00 95.00 117 PRO A CA 1
ATOM 898 C C . PRO A 1 117 ? -10.186 -14.514 22.376 1.00 95.00 117 PRO A C 1
ATOM 900 O O . PRO A 1 117 ? -9.244 -13.762 22.104 1.00 95.00 117 PRO A O 1
ATOM 903 N N . PHE A 1 118 ? -11.171 -14.171 23.198 1.00 96.38 118 PHE A N 1
ATOM 904 C CA . PHE A 1 118 ? -11.256 -12.889 23.888 1.00 96.38 118 PHE A CA 1
ATOM 905 C C . PHE A 1 118 ? -11.826 -13.072 25.298 1.00 96.38 118 PHE A C 1
ATOM 907 O O . PHE A 1 118 ? -12.511 -14.054 25.581 1.00 96.38 118 PHE A O 1
ATOM 914 N N . GLU A 1 119 ? -11.535 -12.117 26.174 1.00 96.62 119 GLU A N 1
ATOM 915 C CA . GLU A 1 119 ? -12.140 -11.989 27.500 1.00 96.62 119 GLU A CA 1
ATOM 916 C C . GLU A 1 119 ? -13.056 -10.767 27.503 1.00 96.62 119 GLU A C 1
ATOM 918 O O . GLU A 1 119 ? -12.681 -9.716 26.985 1.00 96.62 119 GLU A O 1
ATOM 923 N N . LEU A 1 120 ? -14.240 -10.890 28.099 1.00 95.88 120 LEU A N 1
ATOM 924 C CA . LEU A 1 120 ? -15.153 -9.771 28.308 1.00 95.88 120 LEU A CA 1
ATOM 925 C C . LEU A 1 120 ? -15.190 -9.442 29.801 1.00 95.88 120 LEU A C 1
ATOM 927 O O . LEU A 1 120 ? -15.293 -10.349 30.627 1.00 95.88 120 LEU A O 1
ATOM 931 N N . ARG A 1 121 ? -15.074 -8.159 30.141 1.00 95.12 121 ARG A N 1
ATOM 932 C CA . ARG A 1 121 ? -15.137 -7.665 31.519 1.00 95.12 121 ARG A CA 1
ATOM 933 C C . ARG A 1 121 ? -16.167 -6.552 31.615 1.00 95.12 121 ARG A C 1
ATOM 935 O O . ARG A 1 121 ? -16.100 -5.592 30.847 1.00 95.12 121 ARG A O 1
ATOM 942 N N . ASP A 1 122 ? -17.090 -6.702 32.553 1.00 94.56 122 ASP A N 1
ATOM 943 C CA . ASP A 1 122 ? -18.013 -5.650 32.961 1.00 94.56 122 ASP A CA 1
ATOM 944 C C . ASP A 1 122 ? -17.280 -4.673 33.881 1.00 94.56 122 ASP A C 1
ATOM 946 O O . ASP A 1 122 ? -16.575 -5.093 34.803 1.00 94.56 122 ASP A O 1
ATOM 950 N N . ASN A 1 123 ? -17.427 -3.378 33.619 1.00 93.19 123 ASN A N 1
ATOM 951 C CA . ASN A 1 123 ? -16.893 -2.324 34.471 1.00 93.19 123 ASN A CA 1
ATOM 952 C C . ASN A 1 123 ? -18.031 -1.698 35.295 1.00 93.19 123 ASN A C 1
ATOM 954 O O . ASN A 1 123 ? -19.192 -1.724 34.895 1.00 93.19 123 ASN A O 1
ATOM 958 N N . GLU A 1 124 ? -17.694 -1.100 36.439 1.00 90.62 124 GLU A N 1
ATOM 959 C CA . GLU A 1 124 ? -18.672 -0.481 37.353 1.00 90.62 124 GLU A CA 1
ATOM 960 C C . GLU A 1 124 ? -19.393 0.741 36.754 1.00 90.62 124 GLU A C 1
ATOM 962 O O . GLU A 1 124 ? -20.436 1.150 37.253 1.00 90.62 124 GLU A O 1
ATOM 967 N N . ASP A 1 125 ? -18.842 1.329 35.690 1.00 89.69 125 ASP A N 1
ATOM 968 C CA . ASP A 1 125 ? -19.381 2.497 34.983 1.00 89.69 125 ASP A CA 1
ATOM 969 C C . ASP A 1 125 ? -20.356 2.133 33.845 1.00 89.69 125 ASP A C 1
ATOM 971 O O . ASP A 1 125 ? -20.727 2.996 33.049 1.00 89.69 125 ASP A O 1
ATOM 975 N N . GLY A 1 126 ? -20.733 0.857 33.734 1.00 87.50 126 GLY A N 1
ATOM 976 C CA . GLY A 1 126 ? -21.599 0.339 32.675 1.00 87.50 126 GLY A CA 1
ATOM 977 C C . GLY A 1 126 ? -20.934 0.231 31.301 1.00 87.50 126 GLY A C 1
ATOM 978 O O . GLY A 1 126 ? -21.589 0.024 30.272 1.00 87.50 126 GLY A O 1
ATOM 979 N N . SER A 1 127 ? -19.608 0.354 31.246 1.00 92.75 127 SER A N 1
ATOM 980 C CA . SER A 1 127 ? -18.840 0.010 30.056 1.00 92.75 127 SER A CA 1
ATOM 981 C C . SER A 1 127 ? -18.432 -1.464 30.062 1.00 92.75 127 SER A C 1
ATOM 983 O O . SER A 1 127 ? -18.285 -2.096 31.109 1.00 92.75 127 SER A O 1
ATOM 985 N N . ARG A 1 128 ? -18.208 -2.026 28.872 1.00 94.56 128 ARG A N 1
ATOM 986 C CA . ARG A 1 128 ? -17.643 -3.372 28.710 1.00 94.56 128 ARG A CA 1
ATOM 987 C C . ARG A 1 128 ? -16.288 -3.299 28.043 1.00 94.56 128 ARG A C 1
ATOM 989 O O . ARG A 1 128 ? -16.149 -2.687 26.984 1.00 94.56 128 ARG A O 1
ATOM 996 N N . THR A 1 129 ? -15.304 -3.968 28.633 1.00 96.00 129 THR A N 1
ATOM 997 C CA . THR A 1 129 ? -13.961 -4.097 28.064 1.00 96.00 129 THR A CA 1
ATOM 998 C C . THR A 1 129 ? -13.775 -5.483 27.463 1.00 96.00 129 THR A C 1
ATOM 1000 O O . THR A 1 129 ? -13.813 -6.498 28.158 1.00 96.00 129 THR A O 1
ATOM 1003 N N . LEU A 1 130 ? -13.536 -5.513 26.158 1.00 96.75 130 LEU A N 1
ATOM 1004 C CA . LEU A 1 130 ? -13.147 -6.681 25.390 1.00 96.75 130 LEU A CA 1
ATOM 1005 C C . LEU A 1 130 ? -11.622 -6.748 25.292 1.00 96.75 130 LEU A C 1
ATOM 1007 O O . LEU A 1 130 ? -11.010 -5.886 24.666 1.00 96.75 130 LEU A O 1
ATOM 1011 N N . ARG A 1 131 ? -11.005 -7.792 25.843 1.00 96.62 131 ARG A N 1
ATOM 1012 C CA . ARG A 1 131 ? -9.558 -8.020 25.774 1.00 96.62 131 ARG A CA 1
ATOM 1013 C C . ARG A 1 131 ? -9.220 -9.150 24.815 1.00 96.62 131 ARG A C 1
ATOM 1015 O O . ARG A 1 131 ? -9.674 -10.280 24.973 1.00 96.62 131 ARG A O 1
ATOM 1022 N N . VAL A 1 132 ? -8.330 -8.864 23.874 1.00 96.12 132 VAL A N 1
ATOM 1023 C CA . VAL A 1 132 ? -7.750 -9.831 22.943 1.00 96.12 132 VAL A CA 1
ATOM 1024 C C . VAL A 1 132 ? -6.274 -9.988 23.274 1.00 96.12 132 VAL A C 1
ATOM 1026 O O . VAL A 1 132 ? -5.447 -9.141 22.942 1.00 96.12 132 VAL A O 1
ATOM 1029 N N . ALA A 1 133 ? -5.936 -11.085 23.954 1.00 93.06 133 ALA A N 1
ATOM 1030 C CA . ALA A 1 133 ? -4.605 -11.282 24.529 1.00 93.06 133 ALA A CA 1
ATOM 1031 C C . ALA A 1 133 ? -3.504 -11.582 23.498 1.00 93.06 133 ALA A C 1
ATOM 1033 O O . ALA A 1 133 ? -2.324 -11.451 23.815 1.00 93.06 133 ALA A O 1
ATOM 1034 N N . ARG A 1 134 ? -3.869 -12.051 22.297 1.00 91.31 134 ARG A N 1
ATOM 1035 C CA . ARG A 1 134 ? -2.914 -12.409 21.241 1.00 91.31 134 ARG A CA 1
ATOM 1036 C C . ARG A 1 134 ? -3.448 -12.038 19.865 1.00 91.31 134 ARG A C 1
ATOM 1038 O O . ARG A 1 134 ? -4.258 -12.760 19.286 1.00 91.31 134 ARG A O 1
ATOM 1045 N N . LEU A 1 135 ? -2.919 -10.953 19.327 1.00 89.88 135 LEU A N 1
ATOM 1046 C CA . LEU A 1 135 ? -2.987 -10.592 17.921 1.00 89.88 135 LEU A CA 1
ATOM 1047 C C . LEU A 1 135 ? -1.712 -11.077 17.236 1.00 89.88 135 LEU A C 1
ATOM 1049 O O . LEU A 1 135 ? -0.616 -11.018 17.796 1.00 89.88 135 LEU A O 1
ATOM 1053 N N . ARG A 1 136 ? -1.851 -11.605 16.020 1.00 84.50 136 ARG A N 1
ATOM 1054 C CA . ARG A 1 136 ? -0.690 -11.958 15.203 1.00 84.50 136 ARG A CA 1
ATOM 1055 C C . ARG A 1 136 ? -0.303 -10.737 14.386 1.00 84.50 136 ARG A C 1
ATOM 1057 O O . ARG A 1 136 ? -1.148 -10.291 13.606 1.00 84.50 136 ARG A O 1
ATOM 1064 N N . PRO A 1 137 ? 0.936 -10.239 14.499 1.00 77.19 137 PRO A N 1
ATOM 1065 C CA . PRO A 1 137 ? 1.381 -9.159 13.647 1.00 77.19 137 PRO A CA 1
ATOM 1066 C C . PRO A 1 137 ? 1.160 -9.516 12.179 1.00 77.19 137 PRO A C 1
ATOM 1068 O O . PRO A 1 137 ? 1.471 -10.627 11.738 1.00 77.19 137 PRO A O 1
ATOM 1071 N N . GLY A 1 138 ? 0.553 -8.596 11.437 1.00 63.56 138 GLY A N 1
ATOM 1072 C CA . GLY A 1 138 ? 0.226 -8.832 10.035 1.00 63.56 138 GLY A CA 1
ATOM 1073 C C . GLY A 1 138 ? 1.467 -8.654 9.175 1.00 63.56 138 GLY A C 1
ATOM 1074 O O . GLY A 1 138 ? 1.798 -7.530 8.814 1.00 63.56 138 GLY A O 1
ATOM 1075 N N . LEU A 1 139 ? 2.145 -9.742 8.811 1.00 58.91 139 LEU A N 1
ATOM 1076 C CA . LEU A 1 139 ? 3.092 -9.703 7.698 1.00 58.91 139 LEU A CA 1
ATOM 1077 C C . LEU A 1 139 ? 2.286 -9.645 6.396 1.00 58.91 139 LEU A C 1
ATOM 1079 O O . LEU A 1 139 ? 1.370 -10.445 6.200 1.00 58.91 139 LEU A O 1
ATOM 1083 N N . TRP A 1 140 ? 2.612 -8.706 5.500 1.00 57.41 140 TRP A N 1
ATOM 1084 C CA . TRP A 1 140 ? 2.096 -8.774 4.128 1.00 57.41 140 TRP A CA 1
ATOM 1085 C C . TRP A 1 140 ? 2.451 -10.126 3.534 1.00 57.41 140 TRP A C 1
ATOM 1087 O O . TRP A 1 140 ? 3.603 -10.559 3.615 1.00 57.41 140 TRP A O 1
ATOM 1097 N N . ASN A 1 141 ? 1.500 -10.723 2.826 1.00 55.62 141 ASN A N 1
ATOM 1098 C CA . ASN A 1 141 ? 1.867 -11.738 1.859 1.00 55.62 141 ASN A CA 1
ATOM 1099 C C . ASN A 1 141 ? 2.674 -11.055 0.761 1.00 55.62 141 ASN A C 1
ATOM 1101 O O . ASN A 1 141 ? 2.301 -9.997 0.247 1.00 55.62 141 ASN A O 1
ATOM 1105 N N . VAL A 1 142 ? 3.823 -11.639 0.443 1.00 56.22 142 VAL A N 1
ATOM 1106 C CA . VAL A 1 142 ? 4.500 -11.321 -0.803 1.00 56.22 142 VAL A CA 1
ATOM 1107 C C . VAL A 1 142 ? 3.592 -11.867 -1.897 1.00 56.22 142 VAL A C 1
ATOM 1109 O O . VAL A 1 142 ? 3.453 -13.083 -2.022 1.00 56.22 142 VAL A O 1
ATOM 1112 N N . ASP A 1 143 ? 2.912 -10.983 -2.622 1.00 57.59 143 ASP A N 1
ATOM 1113 C CA . ASP A 1 143 ? 2.133 -11.413 -3.774 1.00 57.59 143 ASP A CA 1
ATOM 1114 C C . ASP A 1 143 ? 3.103 -11.824 -4.893 1.00 57.59 143 ASP A C 1
ATOM 1116 O O . ASP A 1 143 ? 4.229 -11.327 -4.993 1.00 57.59 143 ASP A O 1
ATOM 1120 N N . LEU A 1 144 ? 2.669 -12.737 -5.754 1.00 60.56 144 LEU A N 1
ATOM 1121 C CA . LEU A 1 144 ? 3.368 -13.136 -6.969 1.00 60.56 144 LEU A CA 1
ATOM 1122 C C . LEU A 1 144 ? 3.734 -11.918 -7.822 1.00 60.56 144 LEU A C 1
ATOM 1124 O O . LEU A 1 144 ? 4.830 -11.878 -8.383 1.00 60.56 144 LEU A O 1
ATOM 1128 N N . ALA A 1 145 ? 2.859 -10.907 -7.850 1.00 54.69 145 ALA A N 1
ATOM 1129 C CA . ALA A 1 145 ? 3.143 -9.621 -8.472 1.00 54.69 145 ALA A CA 1
ATOM 1130 C C . ALA A 1 145 ? 4.394 -8.960 -7.866 1.00 54.69 145 ALA A C 1
ATOM 1132 O O . ALA A 1 145 ? 5.298 -8.584 -8.609 1.00 54.69 145 ALA A O 1
ATOM 1133 N N . ASP A 1 146 ? 4.508 -8.886 -6.536 1.00 59.00 146 ASP A N 1
ATOM 1134 C CA . ASP A 1 146 ? 5.664 -8.275 -5.865 1.00 59.00 146 ASP A CA 1
ATOM 1135 C C . ASP A 1 146 ? 6.973 -9.017 -6.181 1.00 59.00 146 ASP A C 1
ATOM 1137 O O . ASP A 1 146 ? 7.993 -8.379 -6.455 1.00 59.00 146 ASP A O 1
ATOM 1141 N N . VAL A 1 147 ? 6.957 -10.360 -6.173 1.00 67.44 147 VAL A N 1
ATOM 1142 C CA . VAL A 1 147 ? 8.139 -11.172 -6.525 1.00 67.44 147 VAL A CA 1
ATOM 1143 C C . VAL A 1 147 ? 8.541 -10.919 -7.968 1.00 67.44 147 VAL A C 1
ATOM 1145 O O . VAL A 1 147 ? 9.709 -10.644 -8.248 1.00 67.44 147 VAL A O 1
ATOM 1148 N N . PHE A 1 148 ? 7.575 -11.017 -8.882 1.00 67.88 148 PHE A N 1
ATOM 1149 C CA . PHE A 1 148 ? 7.805 -10.845 -10.308 1.00 67.88 148 PHE A CA 1
ATOM 1150 C C . PHE A 1 148 ? 8.408 -9.474 -10.593 1.00 67.88 148 PHE A C 1
ATOM 1152 O O . PHE A 1 148 ? 9.452 -9.376 -11.236 1.00 67.88 148 PHE A O 1
ATOM 1159 N N . PHE A 1 149 ? 7.795 -8.426 -10.055 1.00 62.09 149 PHE A N 1
ATOM 1160 C CA . PHE A 1 149 ? 8.245 -7.065 -10.257 1.00 62.09 149 PHE A CA 1
ATOM 1161 C C . PHE A 1 149 ? 9.618 -6.797 -9.622 1.00 62.09 149 PHE A C 1
ATOM 1163 O O . PHE A 1 149 ? 10.483 -6.208 -10.269 1.00 62.09 149 PHE A O 1
ATOM 1170 N N . GLY A 1 150 ? 9.874 -7.285 -8.403 1.00 69.12 150 GLY A N 1
ATOM 1171 C CA . GLY A 1 150 ? 11.186 -7.166 -7.764 1.00 69.12 150 GLY A CA 1
ATOM 1172 C C . GLY A 1 150 ? 12.299 -7.844 -8.571 1.00 69.12 150 GLY A C 1
ATOM 1173 O O . GLY A 1 150 ? 13.347 -7.244 -8.822 1.00 69.12 150 GLY A O 1
ATOM 1174 N N . VAL A 1 151 ? 12.066 -9.076 -9.033 1.00 72.81 151 VAL A N 1
ATOM 1175 C CA . VAL A 1 151 ? 13.027 -9.827 -9.858 1.00 72.81 151 VAL A CA 1
ATOM 1176 C C . VAL A 1 151 ? 13.224 -9.165 -11.221 1.00 72.81 151 VAL A C 1
ATOM 1178 O O . VAL A 1 151 ? 14.367 -9.022 -11.659 1.00 72.81 151 VAL A O 1
ATOM 1181 N N . ALA A 1 152 ? 12.145 -8.728 -11.876 1.00 69.25 152 ALA A N 1
ATOM 1182 C CA . ALA A 1 152 ? 12.203 -8.062 -13.173 1.00 69.25 152 ALA A CA 1
ATOM 1183 C C . ALA A 1 152 ? 13.008 -6.761 -13.100 1.00 69.25 152 ALA A C 1
ATOM 1185 O O . ALA A 1 152 ? 13.894 -6.538 -13.928 1.00 69.25 152 ALA A O 1
ATOM 1186 N N . THR A 1 153 ? 12.771 -5.936 -12.079 1.00 67.25 153 THR A N 1
ATOM 1187 C CA . THR A 1 153 ? 13.513 -4.686 -11.921 1.00 67.25 153 THR A CA 1
ATOM 1188 C C . THR A 1 153 ? 14.979 -4.931 -11.579 1.00 67.25 153 THR A C 1
ATOM 1190 O O . THR A 1 153 ? 15.856 -4.296 -12.168 1.00 67.25 153 THR A O 1
ATOM 1193 N N . TRP A 1 154 ? 15.283 -5.888 -10.696 1.00 79.06 154 TRP A N 1
ATOM 1194 C CA . TRP A 1 154 ? 16.674 -6.267 -10.441 1.00 79.06 154 TRP A CA 1
ATOM 1195 C C . TRP A 1 154 ? 17.379 -6.738 -11.720 1.00 79.06 154 TRP A C 1
ATOM 1197 O O . TRP A 1 154 ? 18.485 -6.282 -12.013 1.00 79.06 154 TRP A O 1
ATOM 1207 N N . ALA A 1 155 ? 16.735 -7.613 -12.498 1.00 73.44 155 ALA A N 1
ATOM 1208 C CA . ALA A 1 155 ? 17.288 -8.129 -13.744 1.00 73.44 155 ALA A CA 1
ATOM 1209 C C . ALA A 1 155 ? 17.528 -7.003 -14.759 1.00 73.44 155 ALA A C 1
ATOM 1211 O O . ALA A 1 155 ? 18.585 -6.961 -15.388 1.00 73.44 155 ALA A O 1
ATOM 1212 N N . PHE A 1 156 ? 16.591 -6.059 -14.875 1.00 74.12 156 PHE A N 1
ATOM 1213 C CA . PHE A 1 156 ? 16.726 -4.884 -15.731 1.00 74.12 156 PHE A CA 1
ATOM 1214 C C . PHE A 1 156 ? 17.950 -4.037 -15.357 1.00 74.12 156 PHE A C 1
ATOM 1216 O O . PHE A 1 156 ? 18.807 -3.785 -16.206 1.00 74.12 156 PHE A O 1
ATOM 1223 N N . PHE A 1 157 ? 18.087 -3.652 -14.085 1.00 73.56 157 PHE A N 1
ATOM 1224 C CA . PHE A 1 157 ? 19.239 -2.866 -13.638 1.00 73.56 157 PHE A CA 1
ATOM 1225 C C . PHE A 1 157 ? 20.550 -3.636 -13.779 1.00 73.56 157 PHE A C 1
ATOM 1227 O O . PHE A 1 157 ? 21.540 -3.072 -14.240 1.00 73.56 157 PHE A O 1
ATOM 1234 N N . TRP A 1 158 ? 20.571 -4.930 -13.455 1.00 77.75 158 TRP A N 1
ATOM 1235 C CA . TRP A 1 158 ? 21.760 -5.758 -13.645 1.00 77.75 158 TRP A CA 1
ATOM 1236 C C . TRP A 1 158 ? 22.196 -5.812 -15.116 1.00 77.75 158 TRP A C 1
ATOM 1238 O O . TRP A 1 158 ? 23.379 -5.634 -15.406 1.00 77.75 158 TRP A O 1
ATOM 1248 N N . LEU A 1 159 ? 21.254 -5.962 -16.051 1.00 71.31 159 LEU A N 1
ATOM 1249 C CA . LEU A 1 159 ? 21.541 -5.924 -17.487 1.00 71.31 159 LEU A CA 1
ATOM 1250 C C . LEU A 1 159 ? 22.076 -4.561 -17.944 1.00 71.31 159 LEU A C 1
ATOM 1252 O O . LEU A 1 159 ? 22.984 -4.525 -18.775 1.00 71.31 159 LEU A O 1
ATOM 1256 N N . LEU A 1 160 ? 21.572 -3.450 -17.394 1.00 70.00 160 LEU A N 1
ATOM 1257 C CA . LEU A 1 160 ? 22.115 -2.113 -17.668 1.00 70.00 160 LEU A CA 1
ATOM 1258 C C . LEU A 1 160 ? 23.566 -1.975 -17.182 1.00 70.00 160 LEU A C 1
ATOM 1260 O O . LEU A 1 160 ? 24.421 -1.477 -17.921 1.00 70.00 160 LEU A O 1
ATOM 1264 N N . LEU A 1 161 ? 23.865 -2.452 -15.969 1.00 73.12 161 LEU A N 1
ATOM 1265 C CA . LEU A 1 161 ? 25.221 -2.440 -15.412 1.00 73.12 161 LEU A CA 1
ATOM 1266 C C . LEU A 1 161 ? 26.176 -3.307 -16.252 1.00 73.12 161 LEU A C 1
ATOM 1268 O O . LEU A 1 161 ? 27.267 -2.858 -16.612 1.00 73.12 161 LEU A O 1
ATOM 1272 N N . GLU A 1 162 ? 25.754 -4.518 -16.622 1.00 74.56 162 GLU A N 1
ATOM 1273 C CA . GLU A 1 162 ? 26.520 -5.416 -17.495 1.00 74.56 162 GLU A CA 1
ATOM 1274 C C . GLU A 1 162 ? 26.734 -4.816 -18.890 1.00 74.56 162 GLU A C 1
ATOM 1276 O O . GLU A 1 162 ? 27.841 -4.876 -19.422 1.00 74.56 162 GLU A O 1
ATOM 1281 N N . ALA A 1 163 ? 25.734 -4.161 -19.484 1.00 71.25 163 ALA A N 1
ATOM 1282 C CA . ALA A 1 163 ? 25.904 -3.483 -20.768 1.00 71.25 163 ALA A CA 1
ATOM 1283 C C . ALA A 1 163 ? 26.984 -2.388 -20.703 1.00 71.25 163 ALA A C 1
ATOM 1285 O O . ALA A 1 163 ? 27.798 -2.256 -21.629 1.00 71.25 163 ALA A O 1
ATOM 1286 N N . ARG A 1 164 ? 27.008 -1.621 -19.602 1.00 76.19 164 ARG A N 1
ATOM 1287 C CA . ARG A 1 164 ? 27.885 -0.456 -19.422 1.00 76.19 164 ARG A CA 1
ATOM 1288 C C . ARG A 1 164 ? 29.314 -0.806 -19.008 1.00 76.19 164 ARG A C 1
ATOM 1290 O O . ARG A 1 164 ? 30.243 -0.131 -19.463 1.00 76.19 164 ARG A O 1
ATOM 1297 N N . TRP A 1 165 ? 29.489 -1.808 -18.149 1.00 81.56 165 TRP A N 1
ATOM 1298 C CA . TRP A 1 165 ? 30.777 -2.139 -17.520 1.00 81.56 165 TRP A CA 1
ATOM 1299 C C . TRP A 1 165 ? 31.225 -3.585 -17.726 1.00 81.56 165 TRP A C 1
ATOM 1301 O O . TRP A 1 165 ? 32.403 -3.898 -17.546 1.00 81.56 165 TRP A O 1
ATOM 1311 N N . GLY A 1 166 ? 30.325 -4.464 -18.153 1.00 81.50 166 GLY A N 1
ATOM 1312 C CA . GLY A 1 166 ? 30.622 -5.866 -18.372 1.00 81.50 166 GLY A CA 1
ATOM 1313 C C . GLY A 1 166 ? 31.472 -6.121 -19.619 1.00 81.50 166 GLY A C 1
ATOM 1314 O O . GLY A 1 166 ? 31.377 -5.448 -20.658 1.00 81.50 166 GLY A O 1
ATOM 1315 N N . ARG A 1 167 ? 32.316 -7.152 -19.523 1.00 86.88 167 ARG A N 1
ATOM 1316 C CA . ARG A 1 167 ? 33.169 -7.652 -20.619 1.00 86.88 167 ARG A CA 1
ATOM 1317 C C . ARG A 1 167 ? 32.758 -9.046 -21.113 1.00 86.88 167 ARG A C 1
ATOM 1319 O O . ARG A 1 167 ? 33.324 -9.535 -22.083 1.00 86.88 167 ARG A O 1
ATOM 1326 N N . GLY A 1 168 ? 31.782 -9.679 -20.458 1.00 85.88 168 GLY A N 1
ATOM 1327 C CA . GLY A 1 168 ? 31.342 -11.042 -20.753 1.00 85.88 168 GLY A CA 1
ATOM 1328 C C . GLY A 1 168 ? 30.344 -11.158 -21.910 1.00 85.88 168 GLY A C 1
ATOM 1329 O O . GLY A 1 168 ? 29.946 -10.178 -22.543 1.00 85.88 168 GLY A O 1
ATOM 1330 N N . ARG A 1 169 ? 29.888 -12.392 -22.158 1.00 83.44 169 ARG A N 1
ATOM 1331 C CA . ARG A 1 169 ? 28.875 -12.705 -23.185 1.00 83.44 169 ARG A CA 1
ATOM 1332 C C . ARG A 1 169 ? 27.550 -11.973 -22.947 1.00 83.44 169 ARG A C 1
ATOM 1334 O O . ARG A 1 169 ? 26.936 -11.522 -23.908 1.00 83.44 169 ARG A O 1
ATOM 1341 N N . VAL A 1 170 ? 27.152 -11.803 -21.685 1.00 77.81 170 VAL A N 1
ATOM 1342 C CA . VAL A 1 170 ? 25.935 -11.067 -21.297 1.00 77.81 170 VAL A CA 1
ATOM 1343 C C . VAL A 1 170 ? 26.046 -9.588 -21.668 1.00 77.81 170 VAL A C 1
ATOM 1345 O O . VAL A 1 170 ? 25.140 -9.051 -22.293 1.00 77.81 170 VAL A O 1
ATOM 1348 N N . ALA A 1 171 ? 27.184 -8.950 -21.392 1.00 77.88 171 ALA A N 1
ATOM 1349 C CA . ALA A 1 171 ? 27.439 -7.567 -21.788 1.00 77.88 171 ALA A CA 1
ATOM 1350 C C . ALA A 1 171 ? 27.428 -7.373 -23.310 1.00 77.88 171 ALA A C 1
ATOM 1352 O O . ALA A 1 171 ? 26.856 -6.411 -23.821 1.00 77.88 171 ALA A O 1
ATOM 1353 N N . ALA A 1 172 ? 28.040 -8.302 -24.054 1.00 79.50 172 ALA A N 1
ATOM 1354 C CA . ALA A 1 172 ? 28.004 -8.288 -25.513 1.00 79.50 172 ALA A CA 1
ATOM 1355 C C . ALA A 1 172 ? 26.573 -8.461 -26.048 1.00 79.50 172 ALA A C 1
ATOM 1357 O O . ALA A 1 172 ? 26.182 -7.755 -26.975 1.00 79.50 172 ALA A O 1
ATOM 1358 N N . PHE A 1 173 ? 25.783 -9.355 -25.448 1.00 80.44 173 PHE A N 1
ATOM 1359 C CA . PHE A 1 173 ? 24.367 -9.523 -25.767 1.00 80.44 173 PHE A CA 1
ATOM 1360 C C . PHE A 1 173 ? 23.567 -8.247 -25.473 1.00 80.44 173 PHE A C 1
ATOM 1362 O O . PHE A 1 173 ? 22.883 -7.747 -26.360 1.00 80.44 173 PHE A O 1
ATOM 1369 N N . ALA A 1 174 ? 23.706 -7.667 -24.280 1.00 76.06 174 ALA A N 1
ATOM 1370 C CA . ALA A 1 174 ? 22.983 -6.462 -23.887 1.00 76.06 174 ALA A CA 1
ATOM 1371 C C . ALA A 1 174 ? 23.326 -5.263 -24.790 1.00 76.06 174 ALA A C 1
ATOM 1373 O O . ALA A 1 174 ? 22.423 -4.575 -25.258 1.00 76.06 174 ALA A O 1
ATOM 1374 N N . ARG A 1 175 ? 24.610 -5.064 -25.134 1.00 78.00 175 ARG A N 1
ATOM 1375 C CA . ARG A 1 175 ? 25.038 -4.030 -26.097 1.00 78.00 175 ARG A CA 1
ATOM 1376 C C . ARG A 1 175 ? 24.478 -4.263 -27.500 1.00 78.00 175 ARG A C 1
ATOM 1378 O O . ARG A 1 175 ? 24.054 -3.310 -28.143 1.00 78.00 175 ARG A O 1
ATOM 1385 N N . ARG A 1 176 ? 24.425 -5.515 -27.969 1.00 77.88 176 ARG A N 1
ATOM 1386 C CA . ARG A 1 176 ? 23.784 -5.859 -29.254 1.00 77.88 176 ARG A CA 1
ATOM 1387 C C . ARG A 1 176 ? 22.284 -5.571 -29.248 1.00 77.88 176 ARG A C 1
ATOM 1389 O O . ARG A 1 176 ? 21.741 -5.190 -30.274 1.00 77.88 176 ARG A O 1
ATOM 1396 N N . GLN A 1 177 ? 21.625 -5.741 -28.104 1.00 78.56 177 GLN A N 1
ATOM 1397 C CA . GLN A 1 177 ? 20.199 -5.454 -27.945 1.00 78.56 177 GLN A CA 1
ATOM 1398 C C . GLN A 1 177 ? 19.895 -3.965 -27.713 1.00 78.56 177 GLN A C 1
ATOM 1400 O O . GLN A 1 177 ? 18.722 -3.595 -27.703 1.00 78.56 177 GLN A O 1
ATOM 1405 N N . ALA A 1 178 ? 20.919 -3.114 -27.562 1.00 79.00 178 ALA A N 1
ATOM 1406 C CA . ALA A 1 178 ? 20.797 -1.677 -27.311 1.00 79.00 178 ALA A CA 1
ATOM 1407 C C . ALA A 1 178 ? 20.595 -0.827 -28.581 1.00 79.00 178 ALA A C 1
ATOM 1409 O O . ALA A 1 178 ? 20.752 0.393 -28.536 1.00 79.00 178 ALA A O 1
ATOM 1410 N N . GLY A 1 179 ? 20.220 -1.442 -29.710 1.00 81.62 179 GLY A N 1
ATOM 1411 C CA . GLY A 1 179 ? 19.921 -0.730 -30.958 1.00 81.62 179 GLY A CA 1
ATOM 1412 C C . GLY A 1 179 ? 18.779 0.288 -30.836 1.00 81.62 179 GLY A C 1
ATOM 1413 O O . GLY A 1 179 ? 18.649 1.156 -31.689 1.00 81.62 179 GLY A O 1
ATOM 1414 N N . TRP A 1 180 ? 17.997 0.232 -29.755 1.00 86.50 180 TRP A N 1
ATOM 1415 C CA . TRP A 1 180 ? 16.950 1.191 -29.403 1.00 86.50 180 TRP A CA 1
ATOM 1416 C C . TRP A 1 180 ? 17.472 2.548 -28.916 1.00 86.50 180 TRP A C 1
ATOM 1418 O O . TRP A 1 180 ? 16.736 3.530 -28.973 1.00 86.50 180 TRP A O 1
ATOM 1428 N N . ALA A 1 181 ? 18.716 2.634 -28.431 1.00 86.88 181 ALA A N 1
ATOM 1429 C CA . ALA A 1 181 ? 19.220 3.835 -27.760 1.00 86.88 181 ALA A CA 1
ATOM 1430 C C . ALA A 1 181 ? 19.198 5.104 -28.642 1.00 86.88 181 ALA A C 1
ATOM 1432 O O . ALA A 1 181 ? 18.733 6.137 -28.157 1.00 86.88 181 ALA A O 1
ATOM 1433 N N . PRO A 1 182 ? 19.596 5.060 -29.931 1.00 89.50 182 PRO A N 1
ATOM 1434 C CA . PRO A 1 182 ? 19.465 6.216 -30.820 1.00 89.50 182 PRO A CA 1
ATOM 1435 C C . PRO A 1 182 ? 18.010 6.660 -31.014 1.00 89.50 182 PRO A C 1
ATOM 1437 O O . PRO A 1 182 ? 17.739 7.853 -31.097 1.00 89.50 182 PRO A O 1
ATOM 1440 N N . TYR A 1 183 ? 17.067 5.713 -31.039 1.00 87.31 183 TYR A N 1
ATOM 1441 C CA . TYR A 1 183 ? 15.639 5.993 -31.208 1.00 87.31 183 TYR A CA 1
ATOM 1442 C C . TYR A 1 183 ? 14.976 6.524 -29.930 1.00 87.31 183 TYR A C 1
ATOM 1444 O O . TYR A 1 183 ? 13.974 7.230 -30.008 1.00 87.31 183 TYR A O 1
ATOM 1452 N N . ALA A 1 184 ? 15.526 6.207 -28.756 1.00 91.19 184 ALA A N 1
ATOM 1453 C CA . ALA A 1 184 ? 15.056 6.731 -27.475 1.00 91.19 184 ALA A CA 1
ATOM 1454 C C . ALA A 1 184 ? 15.521 8.173 -27.214 1.00 91.19 184 ALA A C 1
ATOM 1456 O O . ALA A 1 184 ? 14.912 8.872 -26.406 1.00 91.19 184 ALA A O 1
ATOM 1457 N N . LEU A 1 185 ? 16.582 8.637 -27.885 1.00 89.25 185 LEU A N 1
ATOM 1458 C CA . LEU A 1 185 ? 17.163 9.955 -27.628 1.00 89.25 185 LEU A CA 1
ATOM 1459 C C . LEU A 1 185 ? 16.197 11.117 -27.948 1.00 89.25 185 LEU A C 1
ATOM 1461 O O . LEU A 1 185 ? 16.032 11.971 -27.078 1.00 89.25 185 LEU A O 1
ATOM 1465 N N . PRO A 1 186 ? 15.508 11.171 -29.109 1.00 89.50 186 PRO A N 1
ATOM 1466 C CA . PRO A 1 186 ? 14.546 12.240 -29.380 1.00 89.50 186 PRO A CA 1
ATOM 1467 C C . PRO A 1 186 ? 13.397 12.350 -28.357 1.00 89.50 186 PRO A C 1
ATOM 1469 O O . PRO A 1 186 ? 13.210 13.449 -27.828 1.00 89.50 186 PRO A O 1
ATOM 1472 N N . PRO A 1 187 ? 12.647 11.277 -28.007 1.00 86.62 187 PRO A N 1
ATOM 1473 C CA . PRO A 1 187 ? 11.592 11.386 -26.999 1.00 86.62 187 PRO A CA 1
ATOM 1474 C C . PRO A 1 187 ? 12.146 11.681 -25.602 1.00 86.62 187 PRO A C 1
ATOM 1476 O O . PRO A 1 187 ? 11.514 12.422 -24.856 1.00 86.62 187 PRO A O 1
ATOM 1479 N N . LEU A 1 188 ? 13.342 11.185 -25.259 1.00 92.12 188 LEU A N 1
ATOM 1480 C CA . LEU A 1 188 ? 13.993 11.521 -23.992 1.00 92.12 188 LEU A CA 1
ATOM 1481 C C . LEU A 1 188 ? 14.284 13.023 -23.884 1.00 92.12 188 LEU A C 1
ATOM 1483 O O . LEU A 1 188 ? 14.018 13.620 -22.846 1.00 92.12 188 LEU A O 1
ATOM 1487 N N . LEU A 1 189 ? 14.807 13.640 -24.948 1.00 89.31 189 LEU A N 1
ATOM 1488 C CA . LEU A 1 189 ? 15.069 15.081 -24.977 1.00 89.31 189 LEU A CA 1
ATOM 1489 C C . LEU A 1 189 ? 13.769 15.889 -24.925 1.00 89.31 189 LEU A C 1
ATOM 1491 O O . LEU A 1 189 ? 13.683 16.848 -24.162 1.00 89.31 189 LEU A O 1
ATOM 1495 N N . ALA A 1 190 ? 12.751 15.487 -25.690 1.00 89.75 190 ALA A N 1
ATOM 1496 C CA . ALA A 1 190 ? 11.463 16.175 -25.721 1.00 89.75 190 ALA A CA 1
ATOM 1497 C C . ALA A 1 190 ? 10.741 16.111 -24.364 1.00 89.75 190 ALA A C 1
ATOM 1499 O O . ALA A 1 190 ? 10.344 17.143 -23.823 1.00 89.75 190 ALA A O 1
ATOM 1500 N N . TRP A 1 191 ? 10.605 14.918 -23.779 1.00 91.00 191 TRP A N 1
ATOM 1501 C CA . TRP A 1 191 ? 9.953 14.745 -22.479 1.00 91.00 191 TRP A CA 1
ATOM 1502 C C . TRP A 1 191 ? 10.804 15.244 -21.317 1.00 91.00 191 TRP A C 1
ATOM 1504 O O . TRP A 1 191 ? 10.249 15.752 -20.350 1.00 91.00 191 TRP A O 1
ATOM 1514 N N . GLY A 1 192 ? 12.133 15.174 -21.416 1.00 86.88 192 GLY A N 1
ATOM 1515 C CA . GLY A 1 192 ? 13.036 15.791 -20.447 1.00 86.88 192 GLY A CA 1
ATOM 1516 C C . GLY A 1 192 ? 12.896 17.314 -20.426 1.00 86.88 192 GLY A C 1
ATOM 1517 O O . GLY A 1 192 ? 12.753 17.899 -19.356 1.00 86.88 192 GLY A O 1
ATOM 1518 N N . ALA A 1 193 ? 12.857 17.958 -21.598 1.00 86.25 193 ALA A N 1
ATOM 1519 C CA . ALA A 1 193 ? 12.592 19.392 -21.702 1.00 86.25 193 ALA A CA 1
ATOM 1520 C C . ALA A 1 193 ? 11.200 19.748 -21.162 1.00 86.25 193 ALA A C 1
ATOM 1522 O O . ALA A 1 193 ? 11.064 20.702 -20.402 1.00 86.25 193 ALA A O 1
ATOM 1523 N N . TRP A 1 194 ? 10.180 18.949 -21.489 1.00 85.44 194 TRP A N 1
ATOM 1524 C CA . TRP A 1 194 ? 8.831 19.123 -20.949 1.00 85.44 194 TRP A CA 1
ATOM 1525 C C . TRP A 1 194 ? 8.802 19.019 -19.418 1.00 85.44 194 TRP A C 1
ATOM 1527 O O . TRP A 1 194 ? 8.247 19.884 -18.746 1.00 85.44 194 TRP A O 1
ATOM 1537 N N . TRP A 1 195 ? 9.447 17.999 -18.849 1.00 85.56 195 TRP A N 1
ATOM 1538 C CA . TRP A 1 195 ? 9.558 17.815 -17.402 1.00 85.56 195 TRP A CA 1
ATOM 1539 C C . TRP A 1 195 ? 10.266 18.996 -16.720 1.00 85.56 195 TRP A C 1
ATOM 1541 O O . TRP A 1 195 ? 9.816 19.438 -15.668 1.00 85.56 195 TRP A O 1
ATOM 1551 N N . LEU A 1 196 ? 11.317 19.553 -17.339 1.00 83.06 196 LEU A N 1
ATOM 1552 C CA . LEU A 1 196 ? 12.009 20.747 -16.835 1.00 83.06 196 LEU A CA 1
ATOM 1553 C C . LEU A 1 196 ? 11.121 21.996 -16.863 1.00 83.06 196 LEU A C 1
ATOM 1555 O O . LEU A 1 196 ? 11.129 22.766 -15.907 1.00 83.06 196 LEU A O 1
ATOM 1559 N N . VAL A 1 197 ? 10.354 22.198 -17.940 1.00 85.00 197 VAL A N 1
ATOM 1560 C CA . VAL A 1 197 ? 9.443 23.348 -18.075 1.00 85.00 197 VAL A CA 1
ATOM 1561 C C . VAL A 1 197 ? 8.346 23.315 -17.012 1.00 85.00 197 VAL A C 1
ATOM 1563 O O . VAL A 1 197 ? 7.993 24.356 -16.467 1.00 85.00 197 VAL A O 1
ATOM 1566 N N . PHE A 1 198 ? 7.829 22.129 -16.693 1.00 79.88 198 PHE A N 1
ATOM 1567 C CA . PHE A 1 198 ? 6.732 21.956 -15.742 1.00 79.88 198 PHE A CA 1
ATOM 1568 C C . PHE A 1 198 ? 7.182 21.471 -14.361 1.00 79.88 198 PHE A C 1
ATOM 1570 O O . PHE A 1 198 ? 6.360 20.915 -13.642 1.00 79.88 198 PHE A O 1
ATOM 1577 N N . PHE A 1 199 ? 8.453 21.647 -13.982 1.00 73.75 199 PHE A N 1
ATOM 1578 C CA . PHE A 1 199 ? 9.012 21.131 -12.726 1.00 73.75 199 PHE A CA 1
ATOM 1579 C C . PHE A 1 199 ? 8.132 21.483 -11.498 1.00 73.75 199 PHE A C 1
ATOM 1581 O O . PHE A 1 199 ? 7.750 22.646 -11.358 1.00 73.75 199 PHE A O 1
ATOM 1588 N N . PRO A 1 200 ? 7.814 20.536 -10.584 1.00 70.81 200 PRO A N 1
ATOM 1589 C CA . PRO A 1 200 ? 8.326 19.160 -10.461 1.00 70.81 200 PRO A CA 1
ATOM 1590 C C . PRO A 1 200 ? 7.730 18.137 -11.451 1.00 70.81 200 PRO A C 1
ATOM 1592 O O . PRO A 1 200 ? 7.993 16.943 -11.351 1.00 70.81 200 PRO A O 1
ATOM 1595 N N . GLY A 1 201 ? 6.948 18.588 -12.419 1.00 74.50 201 GLY A N 1
ATOM 1596 C CA . GLY A 1 201 ? 6.276 17.796 -13.439 1.00 74.50 201 GLY A CA 1
ATOM 1597 C C . GLY A 1 201 ? 4.764 18.018 -13.393 1.00 74.50 201 GLY A C 1
ATOM 1598 O O . GLY A 1 201 ? 4.220 18.538 -12.421 1.00 74.50 201 GLY A O 1
ATOM 1599 N N . ILE A 1 202 ? 4.069 17.574 -14.442 1.00 78.44 202 ILE A N 1
ATOM 1600 C CA . ILE A 1 202 ? 2.608 17.441 -14.417 1.00 78.44 202 ILE A CA 1
ATOM 1601 C C . ILE A 1 202 ? 2.300 16.076 -13.813 1.00 78.44 202 ILE A C 1
ATOM 1603 O O . ILE A 1 202 ? 2.613 15.044 -14.407 1.00 78.44 202 ILE A O 1
ATOM 1607 N N . ILE A 1 203 ? 1.712 16.082 -12.623 1.00 83.56 203 ILE A N 1
ATOM 1608 C CA . ILE A 1 203 ? 1.376 14.877 -11.871 1.00 83.56 203 ILE A CA 1
ATOM 1609 C C . ILE A 1 203 ? -0.146 14.752 -11.876 1.00 83.56 203 ILE A C 1
ATOM 1611 O O . ILE A 1 203 ? -0.856 15.719 -11.599 1.00 83.56 203 ILE A O 1
ATOM 1615 N N . SER A 1 204 ? -0.653 13.578 -12.246 1.00 84.69 204 SER A N 1
ATOM 1616 C CA . SER A 1 204 ? -2.084 13.292 -12.162 1.00 84.69 204 SER A CA 1
ATOM 1617 C C . SER A 1 204 ? -2.534 13.172 -10.703 1.00 84.69 204 SER A C 1
ATOM 1619 O O . SER A 1 204 ? -1.727 13.010 -9.792 1.00 84.69 204 SER A O 1
ATOM 1621 N N . TYR A 1 205 ? -3.843 13.243 -10.471 1.00 87.06 205 TYR A N 1
ATOM 1622 C CA . TYR A 1 205 ? -4.406 13.176 -9.122 1.00 87.06 205 TYR A CA 1
ATOM 1623 C C . TYR A 1 205 ? -4.043 11.877 -8.377 1.00 87.06 205 TYR A C 1
ATOM 1625 O O . TYR A 1 205 ? -3.712 11.915 -7.200 1.00 87.06 205 TYR A O 1
ATOM 1633 N N . ASP A 1 206 ? -4.040 10.739 -9.071 1.00 87.75 206 ASP A N 1
ATOM 1634 C CA . ASP A 1 206 ? -3.847 9.423 -8.450 1.00 87.75 206 ASP A CA 1
ATOM 1635 C C . A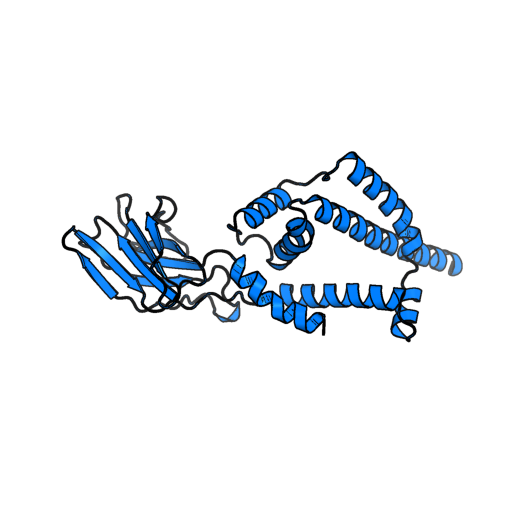SP A 1 206 ? -2.455 9.238 -7.784 1.00 87.75 206 ASP A C 1
ATOM 1637 O O . ASP A 1 206 ? -2.411 8.985 -6.579 1.00 87.75 206 ASP A O 1
ATOM 1641 N N . PRO A 1 207 ? -1.309 9.487 -8.457 1.00 86.94 207 PRO A N 1
ATOM 1642 C CA . PRO A 1 207 ? 0.004 9.479 -7.804 1.00 86.94 207 PRO A CA 1
ATOM 1643 C C . PRO A 1 207 ? 0.160 10.525 -6.697 1.00 86.94 207 PRO A C 1
ATOM 1645 O O . PRO A 1 207 ? 0.962 10.324 -5.788 1.00 86.94 207 PRO A O 1
ATOM 1648 N N . LEU A 1 208 ? -0.566 11.648 -6.777 1.00 89.81 208 LEU A N 1
ATOM 1649 C CA . LEU A 1 208 ? -0.537 12.685 -5.747 1.00 89.81 208 LEU A CA 1
ATOM 1650 C C . LEU A 1 208 ? -1.211 12.197 -4.459 1.00 89.81 208 LEU A C 1
ATOM 1652 O O . LEU A 1 208 ? -0.602 12.284 -3.398 1.00 89.81 208 LEU A O 1
ATOM 1656 N N . VAL A 1 209 ? -2.407 11.611 -4.557 1.00 89.56 209 VAL A N 1
ATOM 1657 C CA . VAL A 1 209 ? -3.095 10.991 -3.412 1.00 89.56 209 VAL A CA 1
ATOM 1658 C C . VAL A 1 209 ? -2.244 9.870 -2.824 1.00 89.56 209 VAL A C 1
ATOM 1660 O O . VAL A 1 209 ? -2.031 9.813 -1.617 1.00 89.56 209 VAL A O 1
ATOM 1663 N N . GLN A 1 210 ? -1.677 9.010 -3.670 1.00 89.69 210 GLN A N 1
ATOM 1664 C CA . GLN A 1 210 ? -0.818 7.925 -3.202 1.00 89.69 210 GLN A CA 1
ATOM 1665 C C . GLN A 1 210 ? 0.458 8.438 -2.509 1.00 89.69 210 GLN A C 1
ATOM 1667 O O . GLN A 1 210 ? 0.957 7.825 -1.564 1.00 89.69 210 GLN A O 1
ATOM 1672 N N . TRP A 1 211 ? 0.992 9.578 -2.949 1.00 91.00 211 TRP A N 1
ATOM 1673 C CA . TRP A 1 211 ? 2.103 10.252 -2.284 1.00 91.00 211 TRP A CA 1
ATOM 1674 C C . TRP A 1 211 ? 1.703 10.843 -0.932 1.00 91.00 211 TRP A C 1
ATOM 1676 O O . TRP A 1 211 ? 2.432 10.673 0.041 1.00 91.00 211 TRP A O 1
ATOM 1686 N N . GLU A 1 212 ? 0.537 11.478 -0.829 1.00 89.25 212 GLU A N 1
ATOM 1687 C CA . GLU A 1 212 ? -0.002 11.960 0.450 1.00 89.25 212 GLU A CA 1
ATOM 1688 C C . GLU A 1 212 ? -0.219 10.812 1.443 1.00 89.25 212 GLU A C 1
ATOM 1690 O O . GLU A 1 212 ? 0.132 10.921 2.621 1.00 89.25 212 GLU A O 1
ATOM 1695 N N . GLN A 1 213 ? -0.712 9.671 0.965 1.00 86.12 213 GLN A N 1
ATOM 1696 C CA . GLN A 1 213 ? -0.835 8.451 1.758 1.00 86.12 213 GLN A CA 1
ATOM 1697 C C . GLN A 1 213 ? 0.536 7.950 2.246 1.00 86.12 213 GLN A C 1
ATOM 1699 O O . GLN A 1 213 ? 0.689 7.609 3.418 1.00 86.12 213 GLN A O 1
ATOM 1704 N N . LEU A 1 214 ? 1.562 7.952 1.385 1.00 86.56 214 LEU A N 1
ATOM 1705 C CA . LEU A 1 214 ? 2.933 7.588 1.773 1.00 86.56 214 LEU A CA 1
ATOM 1706 C C . LEU A 1 214 ? 3.500 8.522 2.847 1.00 86.56 214 LEU A C 1
ATOM 1708 O O . LEU A 1 214 ? 4.136 8.052 3.787 1.00 86.56 214 LEU A O 1
ATOM 1712 N N . GLN A 1 215 ? 3.257 9.827 2.720 1.00 84.62 215 GLN A N 1
ATOM 1713 C CA . GLN A 1 215 ? 3.743 10.835 3.665 1.00 84.62 215 GLN A CA 1
ATOM 1714 C C . GLN A 1 215 ? 2.998 10.789 5.006 1.00 84.62 215 GLN A C 1
ATOM 1716 O O . GLN A 1 215 ? 3.594 11.055 6.047 1.00 84.62 215 GLN A O 1
ATOM 1721 N N . SER A 1 216 ? 1.707 10.449 4.992 1.00 83.31 216 SER A N 1
ATOM 1722 C CA . SER A 1 216 ? 0.881 10.307 6.199 1.00 83.31 216 SER A CA 1
ATOM 1723 C C . SER A 1 216 ? 1.000 8.932 6.864 1.00 83.31 216 SER A C 1
ATOM 1725 O O . SER A 1 216 ? 0.546 8.764 7.995 1.00 83.31 216 SER A O 1
ATOM 1727 N N . GLY A 1 217 ? 1.574 7.941 6.174 1.00 77.25 217 GLY A N 1
ATOM 1728 C CA . GLY A 1 217 ? 1.588 6.541 6.603 1.00 77.25 217 GLY A CA 1
ATOM 1729 C C . GLY A 1 217 ? 0.218 5.856 6.514 1.00 77.25 217 GLY A C 1
ATOM 1730 O O . GLY A 1 217 ? 0.088 4.693 6.892 1.00 77.25 217 GLY A O 1
ATOM 1731 N N . GLN A 1 218 ? -0.803 6.550 6.004 1.00 77.62 218 GLN A N 1
ATOM 1732 C CA . GLN A 1 218 ? -2.162 6.037 5.843 1.00 77.62 218 GLN A CA 1
ATOM 1733 C C . GLN A 1 218 ? -2.329 5.467 4.434 1.00 77.62 218 GLN A C 1
ATOM 1735 O O . GLN A 1 218 ? -3.067 6.005 3.613 1.00 77.62 218 GLN A O 1
ATOM 1740 N N . LEU A 1 219 ? -1.592 4.393 4.131 1.00 77.62 219 LEU A N 1
ATOM 1741 C CA . LEU A 1 219 ? -1.737 3.720 2.843 1.00 77.62 219 LEU A CA 1
ATOM 1742 C C . LEU A 1 219 ? -3.097 3.042 2.749 1.00 77.62 219 LEU A C 1
ATOM 1744 O O . LEU A 1 219 ? -3.444 2.218 3.593 1.00 77.62 219 LEU A O 1
ATOM 1748 N N . GLU A 1 220 ? -3.827 3.355 1.686 1.00 74.19 220 GLU A N 1
ATOM 1749 C CA . GLU A 1 220 ? -5.001 2.592 1.295 1.00 74.19 220 GLU A CA 1
ATOM 1750 C C . GLU A 1 220 ? -4.599 1.426 0.395 1.00 74.19 220 GLU A C 1
ATOM 1752 O O . GLU A 1 220 ? -3.560 1.417 -0.269 1.00 74.19 220 GLU A O 1
ATOM 1757 N N . ASP A 1 221 ? -5.452 0.411 0.365 1.00 68.62 221 ASP A N 1
ATOM 1758 C CA . ASP A 1 221 ? -5.112 -0.876 -0.226 1.00 68.62 221 ASP A CA 1
ATOM 1759 C C . ASP A 1 221 ? -5.484 -1.000 -1.709 1.00 68.62 221 ASP A C 1
ATOM 1761 O O . ASP A 1 221 ? -5.492 -2.101 -2.260 1.00 68.62 221 ASP A O 1
ATOM 1765 N N . TRP A 1 222 ? -5.778 0.118 -2.373 1.00 74.88 222 TRP A N 1
ATOM 1766 C CA . TRP A 1 222 ? -6.134 0.140 -3.792 1.00 74.88 222 TRP A CA 1
ATOM 1767 C C . TRP A 1 222 ? -4.924 -0.104 -4.709 1.00 74.88 222 TRP A C 1
ATOM 1769 O O . TRP A 1 222 ? -5.048 -0.756 -5.748 1.00 74.88 222 TRP A O 1
ATOM 1779 N N . HIS A 1 223 ? -3.725 0.339 -4.315 1.00 75.19 223 HIS A N 1
ATOM 1780 C CA . HIS A 1 223 ? -2.519 0.229 -5.143 1.00 75.19 223 HIS A CA 1
ATOM 1781 C C . HIS A 1 223 ? -1.635 -0.959 -4.718 1.00 75.19 223 HIS A C 1
ATOM 1783 O O . HIS A 1 223 ? -1.584 -1.338 -3.543 1.00 75.19 223 HIS A O 1
ATOM 1789 N N . PRO A 1 224 ? -0.895 -1.601 -5.643 1.00 76.44 224 PRO A N 1
ATOM 1790 C CA . PRO A 1 224 ? 0.113 -2.590 -5.272 1.00 76.44 224 PRO A CA 1
ATOM 1791 C C . PRO A 1 224 ? 1.218 -1.959 -4.414 1.00 76.44 224 PRO A C 1
ATOM 1793 O O . PRO A 1 224 ? 1.776 -0.928 -4.792 1.00 76.44 224 PRO A O 1
ATOM 1796 N N . ALA A 1 225 ? 1.614 -2.617 -3.316 1.00 73.19 225 ALA A N 1
ATOM 1797 C CA . ALA A 1 225 ? 2.708 -2.146 -2.456 1.00 73.19 225 ALA A CA 1
ATOM 1798 C C . ALA A 1 225 ? 4.015 -1.928 -3.230 1.00 73.19 225 ALA A C 1
ATOM 1800 O O . ALA A 1 225 ? 4.799 -1.045 -2.892 1.00 73.19 225 ALA A O 1
ATOM 1801 N N . PHE A 1 226 ? 4.236 -2.701 -4.297 1.00 76.88 226 PHE A N 1
ATOM 1802 C CA . PHE A 1 226 ? 5.342 -2.474 -5.216 1.00 76.88 226 PHE A CA 1
ATOM 1803 C C . PHE A 1 226 ? 5.349 -1.071 -5.827 1.00 76.88 226 PHE A C 1
ATOM 1805 O O . PHE A 1 226 ? 6.394 -0.423 -5.861 1.00 76.88 226 PHE A O 1
ATOM 1812 N N . HIS A 1 227 ? 4.191 -0.585 -6.274 1.00 80.88 227 HIS A N 1
ATOM 1813 C CA . HIS A 1 227 ? 4.079 0.741 -6.866 1.00 80.88 227 HIS A CA 1
ATOM 1814 C C . HIS A 1 227 ? 4.368 1.838 -5.832 1.00 80.88 227 HIS A C 1
ATOM 1816 O O . HIS A 1 227 ? 5.227 2.687 -6.076 1.00 80.88 227 HIS A O 1
ATOM 1822 N N . SER A 1 228 ? 3.757 1.748 -4.643 1.00 85.25 228 SER A N 1
ATOM 1823 C CA . SER A 1 228 ? 4.038 2.653 -3.517 1.00 85.25 228 SER A CA 1
ATOM 1824 C C . SER A 1 228 ? 5.515 2.611 -3.101 1.00 85.25 228 SER A C 1
ATOM 1826 O O . SER A 1 228 ? 6.103 3.635 -2.769 1.00 85.25 228 SER A O 1
ATOM 1828 N N . GLY A 1 229 ? 6.148 1.437 -3.177 1.00 83.44 229 GLY A N 1
ATOM 1829 C CA . GLY A 1 229 ? 7.574 1.256 -2.915 1.00 83.44 229 GLY A CA 1
ATOM 1830 C C . GLY A 1 229 ? 8.476 2.021 -3.879 1.00 83.44 229 GLY A C 1
ATOM 1831 O O . GLY A 1 229 ? 9.442 2.636 -3.437 1.00 83.44 229 GLY A O 1
ATOM 1832 N N . TRP A 1 230 ? 8.156 2.048 -5.177 1.00 85.62 230 TRP A N 1
ATOM 1833 C CA . TRP A 1 230 ? 8.895 2.870 -6.144 1.00 85.62 230 TRP A CA 1
ATOM 1834 C C . TRP A 1 230 ? 8.680 4.358 -5.934 1.00 85.62 230 TRP A C 1
ATOM 1836 O O . TRP A 1 230 ? 9.644 5.118 -6.004 1.00 85.62 230 TRP A O 1
ATOM 1846 N N . LEU A 1 231 ? 7.443 4.762 -5.649 1.00 90.44 231 LEU A N 1
ATOM 1847 C CA . LEU A 1 231 ? 7.121 6.142 -5.295 1.00 90.44 231 LEU A CA 1
ATOM 1848 C C . LEU A 1 231 ? 7.941 6.601 -4.086 1.00 90.44 231 LEU A C 1
ATOM 1850 O O . LEU A 1 231 ? 8.600 7.635 -4.157 1.00 90.44 231 LEU A O 1
ATOM 1854 N N . TRP A 1 232 ? 7.987 5.801 -3.021 1.00 88.06 232 TRP A N 1
ATOM 1855 C CA . TRP A 1 232 ? 8.797 6.096 -1.842 1.00 88.06 232 TRP A CA 1
ATOM 1856 C C . TRP A 1 232 ? 10.300 6.066 -2.132 1.00 88.06 232 TRP A C 1
ATOM 1858 O O . TRP A 1 232 ? 11.015 6.977 -1.735 1.00 88.06 232 TRP A O 1
ATOM 1868 N N . LEU A 1 233 ? 10.805 5.061 -2.850 1.00 85.88 233 LEU A N 1
ATOM 1869 C CA . LEU A 1 233 ? 12.240 4.934 -3.124 1.00 85.88 233 LEU A CA 1
ATOM 1870 C C . LEU A 1 233 ? 12.768 6.099 -3.969 1.00 85.88 233 LEU A C 1
ATOM 1872 O O . LEU A 1 233 ? 13.867 6.595 -3.728 1.00 85.88 233 LEU A O 1
ATOM 1876 N N . LEU A 1 234 ? 12.000 6.510 -4.979 1.00 87.88 234 LEU A N 1
ATOM 1877 C CA . LEU A 1 234 ? 12.392 7.573 -5.896 1.00 87.88 234 LEU A CA 1
ATOM 1878 C C . LEU A 1 234 ? 12.073 8.957 -5.334 1.00 87.88 234 LEU A C 1
ATOM 1880 O O . LEU A 1 234 ? 12.888 9.860 -5.482 1.00 87.88 234 LEU A O 1
ATOM 1884 N N . GLY A 1 235 ? 10.904 9.135 -4.717 1.00 86.81 235 GLY A N 1
ATOM 1885 C CA . GLY A 1 235 ? 10.441 10.434 -4.236 1.00 86.81 235 GLY A CA 1
ATOM 1886 C C . GLY A 1 235 ? 10.790 10.737 -2.781 1.00 86.81 235 GLY A C 1
ATOM 1887 O O . GLY A 1 235 ? 11.085 11.884 -2.447 1.00 86.81 235 GLY A O 1
ATOM 1888 N N . GLY A 1 236 ? 10.820 9.717 -1.920 1.00 83.19 2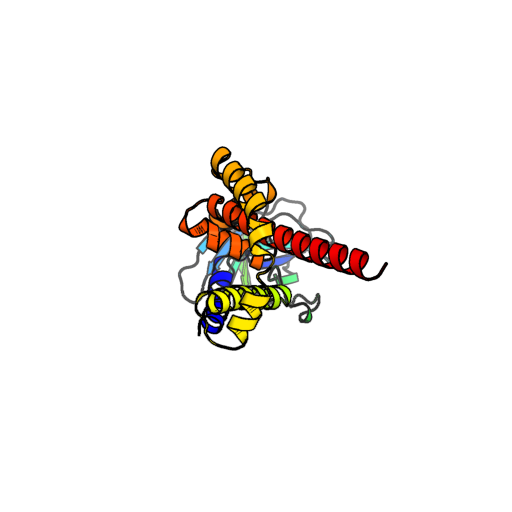36 GLY A N 1
ATOM 1889 C CA . GLY A 1 236 ? 11.070 9.803 -0.474 1.00 83.19 236 GLY A CA 1
ATOM 1890 C C . GLY A 1 236 ? 12.336 10.574 -0.107 1.00 83.19 236 GLY A C 1
ATOM 1891 O O . GLY A 1 236 ? 12.225 11.575 0.601 1.00 83.19 236 GLY A O 1
ATOM 1892 N N . PRO A 1 237 ? 13.524 10.201 -0.629 1.00 83.19 237 PRO A N 1
ATOM 1893 C CA . PRO A 1 237 ? 14.778 10.896 -0.322 1.00 83.19 237 PRO A CA 1
ATOM 1894 C C . PRO A 1 237 ? 14.783 12.392 -0.668 1.00 83.19 237 PRO A C 1
ATOM 1896 O O . PRO A 1 237 ? 15.603 13.138 -0.140 1.00 83.19 237 PRO A O 1
ATOM 1899 N N . PHE A 1 238 ? 13.886 12.825 -1.556 1.00 83.50 238 PHE A N 1
ATOM 1900 C CA . PHE A 1 238 ? 13.786 14.202 -2.034 1.00 83.50 238 PHE A CA 1
ATOM 1901 C C . PHE A 1 238 ? 12.528 14.920 -1.528 1.00 83.50 238 PHE A C 1
ATOM 1903 O O . PHE A 1 238 ? 12.335 16.089 -1.856 1.00 83.50 238 PHE A O 1
ATOM 1910 N N . GLY A 1 239 ? 11.655 14.232 -0.782 1.00 84.38 239 GLY A N 1
ATOM 1911 C CA . GLY A 1 239 ? 10.355 14.758 -0.360 1.00 84.38 239 GLY A CA 1
ATOM 1912 C C . GLY A 1 239 ? 9.494 15.253 -1.528 1.00 84.38 239 GLY A C 1
ATOM 1913 O O . GLY A 1 239 ? 8.757 16.223 -1.376 1.00 84.38 239 GLY A O 1
ATOM 1914 N N . SER A 1 240 ? 9.626 14.651 -2.713 1.00 85.81 240 SER A N 1
ATOM 1915 C CA . SER A 1 240 ? 9.026 15.168 -3.945 1.00 85.81 240 SER A CA 1
ATOM 1916 C C . SER A 1 240 ? 8.737 14.060 -4.947 1.00 85.81 240 SER A C 1
ATOM 1918 O O . SER A 1 240 ? 9.523 13.134 -5.100 1.00 85.81 240 SER A O 1
ATOM 1920 N N . LEU A 1 241 ? 7.659 14.201 -5.718 1.00 90.19 241 LEU A N 1
ATOM 1921 C CA . LEU A 1 241 ? 7.355 13.330 -6.857 1.00 90.19 241 LEU A CA 1
ATOM 1922 C C . LEU A 1 241 ? 8.161 13.660 -8.125 1.00 90.19 241 LEU A C 1
ATOM 1924 O O . LEU A 1 241 ? 8.092 12.916 -9.105 1.00 90.19 241 LEU A O 1
ATOM 1928 N N . ALA A 1 242 ? 8.964 14.730 -8.122 1.00 87.62 242 ALA A N 1
ATOM 1929 C CA . ALA A 1 242 ? 9.746 15.126 -9.294 1.00 87.62 242 ALA A CA 1
ATOM 1930 C C . ALA A 1 242 ? 10.658 14.010 -9.843 1.00 87.62 242 ALA A C 1
ATOM 1932 O O . ALA A 1 242 ? 10.626 13.758 -11.052 1.00 87.62 242 ALA A O 1
ATOM 1933 N N . PRO A 1 243 ? 11.428 13.287 -9.002 1.00 88.00 243 PRO A N 1
ATOM 1934 C CA . PRO A 1 243 ? 12.276 12.190 -9.464 1.00 88.00 243 PRO A CA 1
ATOM 1935 C C . PRO A 1 243 ? 11.471 11.020 -10.041 1.00 88.00 243 PRO A C 1
ATOM 1937 O O . PRO A 1 243 ? 11.930 10.370 -10.978 1.00 88.00 243 PRO A O 1
ATOM 1940 N N . VAL A 1 244 ? 10.262 10.771 -9.524 1.00 91.31 244 VAL A N 1
ATOM 1941 C CA . VAL A 1 244 ? 9.355 9.729 -10.033 1.00 91.31 244 VAL A CA 1
ATOM 1942 C C . VAL A 1 244 ? 8.953 10.058 -11.471 1.00 91.31 244 VAL A C 1
ATOM 1944 O O . VAL A 1 244 ? 9.125 9.228 -12.364 1.00 91.31 244 VAL A O 1
ATOM 1947 N N . GLY A 1 245 ? 8.511 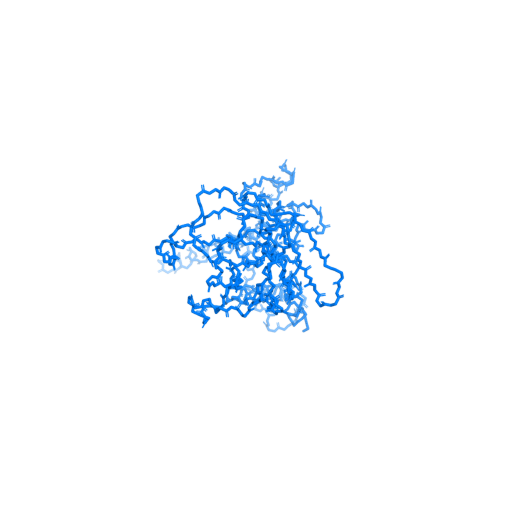11.298 -11.714 1.00 90.25 245 GLY A N 1
ATOM 1948 C CA . GLY A 1 245 ? 8.167 11.779 -13.054 1.00 90.25 245 GLY A CA 1
ATOM 1949 C C . GLY A 1 245 ? 9.352 11.746 -14.026 1.00 90.25 245 GLY A C 1
ATOM 1950 O O . GLY A 1 245 ? 9.198 11.334 -15.176 1.00 90.25 245 GLY A O 1
ATOM 1951 N N . ALA A 1 246 ? 10.555 12.101 -13.560 1.00 88.00 246 ALA A N 1
ATOM 1952 C CA . ALA A 1 246 ? 11.771 12.035 -14.371 1.00 88.00 246 ALA A CA 1
ATOM 1953 C C . ALA A 1 246 ? 12.114 10.593 -14.786 1.00 88.00 246 ALA A C 1
ATOM 1955 O O . ALA A 1 246 ? 12.371 10.325 -15.961 1.00 88.00 246 ALA A O 1
ATOM 1956 N N . VAL A 1 247 ? 12.077 9.644 -13.843 1.00 91.69 247 VAL A N 1
ATOM 1957 C CA . VAL A 1 247 ? 12.311 8.219 -14.131 1.00 91.69 247 VAL A CA 1
ATOM 1958 C C . VAL A 1 247 ? 11.261 7.682 -15.100 1.00 91.69 247 VAL A C 1
ATOM 1960 O O . VAL A 1 247 ? 11.609 6.978 -16.047 1.00 91.69 247 VAL A O 1
ATOM 1963 N N . GLN A 1 248 ? 9.993 8.050 -14.918 1.00 90.38 248 GLN A N 1
ATOM 1964 C CA . GLN A 1 248 ? 8.916 7.665 -15.824 1.00 90.38 248 GLN A CA 1
ATOM 1965 C C . GLN A 1 248 ? 9.172 8.166 -17.254 1.00 90.38 248 GLN A C 1
ATOM 1967 O O . GLN A 1 248 ? 9.081 7.376 -18.195 1.00 90.38 248 GLN A O 1
ATOM 1972 N N . ALA A 1 249 ? 9.573 9.429 -17.430 1.00 89.69 249 ALA A N 1
ATOM 1973 C CA . ALA A 1 249 ? 9.926 9.980 -18.740 1.00 89.69 249 ALA A CA 1
ATOM 1974 C C . ALA A 1 249 ? 11.078 9.206 -19.408 1.00 89.69 249 ALA A C 1
ATOM 1976 O O . ALA A 1 249 ? 11.002 8.878 -20.595 1.00 89.69 249 ALA A O 1
ATOM 1977 N N . VAL A 1 250 ? 12.114 8.844 -18.641 1.00 91.31 250 VAL A N 1
ATOM 1978 C CA . VAL A 1 250 ? 13.226 8.013 -19.130 1.00 91.31 250 VAL A CA 1
ATOM 1979 C C . VAL A 1 250 ? 12.729 6.638 -19.578 1.00 91.31 250 VAL A C 1
ATOM 1981 O O . VAL A 1 250 ? 13.050 6.200 -20.683 1.00 91.31 250 VAL A O 1
ATOM 1984 N N . LEU A 1 251 ? 11.929 5.958 -18.753 1.00 91.12 251 LEU A N 1
ATOM 1985 C CA . LEU A 1 251 ? 11.424 4.617 -19.058 1.00 91.12 251 LEU A CA 1
ATOM 1986 C C . LEU A 1 251 ? 10.544 4.610 -20.309 1.00 91.12 251 LEU A C 1
ATOM 1988 O O . LEU A 1 251 ? 10.736 3.762 -21.183 1.00 91.12 251 LEU A O 1
ATOM 1992 N N . PHE A 1 252 ? 9.632 5.574 -20.445 1.00 90.62 252 PHE A N 1
ATOM 1993 C CA . PHE A 1 252 ? 8.826 5.696 -21.657 1.00 90.62 252 PHE A CA 1
ATOM 1994 C C . PHE A 1 252 ? 9.696 5.945 -22.887 1.00 90.62 252 PHE A C 1
ATOM 1996 O O . PHE A 1 252 ? 9.424 5.373 -23.943 1.00 90.62 252 PHE A O 1
ATOM 2003 N N . ALA A 1 253 ? 10.750 6.762 -22.775 1.00 91.75 253 ALA A N 1
ATOM 2004 C CA . ALA A 1 253 ? 11.617 7.059 -23.914 1.00 91.75 253 ALA A CA 1
ATOM 2005 C C . ALA A 1 253 ? 12.355 5.802 -24.385 1.00 91.75 253 ALA A C 1
ATOM 2007 O O . ALA A 1 253 ? 12.434 5.539 -25.585 1.00 91.75 253 ALA A O 1
ATOM 2008 N N . VAL A 1 254 ? 12.825 4.983 -23.439 1.00 90.56 254 VAL A N 1
ATOM 2009 C CA . VAL A 1 254 ? 13.441 3.677 -23.710 1.00 90.56 254 VAL A CA 1
ATOM 2010 C C . VAL A 1 254 ? 12.455 2.736 -24.409 1.00 90.56 254 VAL A C 1
ATOM 2012 O O . VAL A 1 254 ? 12.796 2.149 -25.437 1.00 90.56 254 VAL A O 1
ATOM 2015 N N . VAL A 1 255 ? 11.228 2.608 -23.889 1.00 90.75 255 VAL A N 1
ATOM 2016 C CA . VAL A 1 255 ? 10.190 1.741 -24.474 1.00 90.75 255 VAL A CA 1
ATOM 2017 C C . VAL A 1 255 ? 9.846 2.185 -25.893 1.00 90.75 255 VAL A C 1
ATOM 2019 O O . VAL A 1 255 ? 9.849 1.363 -26.809 1.00 90.75 255 VAL A O 1
ATOM 2022 N N . LEU A 1 256 ? 9.609 3.481 -26.105 1.00 88.50 256 LEU A N 1
ATOM 2023 C CA . LEU A 1 256 ? 9.299 4.016 -27.427 1.00 88.50 256 LEU A CA 1
ATOM 2024 C C . LEU A 1 256 ? 10.472 3.828 -28.396 1.00 88.50 256 LEU A C 1
ATOM 2026 O O . LEU A 1 256 ? 10.267 3.384 -29.523 1.00 88.50 256 LEU A O 1
ATOM 2030 N N . GLY A 1 257 ? 11.704 4.072 -27.946 1.00 90.00 257 GLY A N 1
ATOM 2031 C CA . GLY A 1 257 ? 12.899 3.789 -28.737 1.00 90.00 257 GLY A CA 1
ATOM 2032 C C . GLY A 1 257 ? 12.979 2.322 -29.162 1.00 90.00 257 GLY A C 1
ATOM 2033 O O . GLY A 1 257 ? 13.332 2.028 -30.305 1.00 90.00 257 GLY A O 1
ATOM 2034 N N . LYS A 1 258 ? 12.585 1.388 -28.284 1.00 88.75 258 LYS A N 1
ATOM 2035 C CA . LYS A 1 258 ? 12.554 -0.042 -28.615 1.00 88.75 258 LYS A CA 1
ATOM 2036 C C . LYS A 1 258 ? 11.485 -0.386 -29.644 1.00 88.75 258 LYS A C 1
ATOM 2038 O O . LYS A 1 258 ? 11.751 -1.173 -30.552 1.00 88.75 258 LYS A O 1
ATOM 2043 N N . VAL A 1 259 ? 10.304 0.217 -29.529 1.00 87.06 259 VAL A N 1
ATOM 2044 C CA . VAL A 1 259 ? 9.225 0.064 -30.515 1.00 87.06 259 VAL A CA 1
ATOM 2045 C C . VAL A 1 259 ? 9.671 0.581 -31.886 1.00 87.06 259 VAL A C 1
ATOM 2047 O O . VAL A 1 259 ? 9.514 -0.121 -32.883 1.00 87.06 259 VAL A O 1
ATOM 2050 N N . LEU A 1 260 ? 10.284 1.766 -31.944 1.00 86.75 260 LEU A N 1
ATOM 2051 C CA . LEU A 1 260 ? 10.765 2.366 -33.192 1.00 86.75 260 LEU A CA 1
ATOM 2052 C C . LEU A 1 260 ? 11.883 1.544 -33.850 1.00 86.75 260 LEU A C 1
ATOM 2054 O O . LEU A 1 260 ? 11.853 1.336 -35.062 1.00 86.75 260 LEU A O 1
ATOM 2058 N N . GLU A 1 261 ? 12.829 1.023 -33.065 1.00 90.75 261 GLU A N 1
ATOM 2059 C CA . GLU A 1 261 ? 13.879 0.121 -33.558 1.00 90.75 261 GLU A CA 1
ATOM 2060 C C . GLU A 1 261 ? 13.287 -1.133 -34.226 1.00 90.75 261 GLU A C 1
ATOM 2062 O O . GLU A 1 261 ? 13.752 -1.578 -35.279 1.00 90.75 261 GLU A O 1
ATOM 2067 N N . GLU A 1 262 ? 12.269 -1.725 -33.603 1.00 87.31 262 GLU A N 1
ATOM 2068 C CA . GLU A 1 262 ? 11.613 -2.932 -34.102 1.00 87.31 262 GLU A CA 1
ATOM 2069 C C . GLU A 1 262 ? 10.817 -2.659 -35.386 1.00 87.31 262 GLU A C 1
ATOM 2071 O O . GLU A 1 262 ? 10.907 -3.425 -36.347 1.00 87.31 262 GLU A O 1
ATOM 2076 N N . LEU A 1 263 ? 10.096 -1.536 -35.446 1.00 86.50 263 LEU A N 1
ATOM 2077 C CA . LEU A 1 263 ? 9.393 -1.105 -36.656 1.00 86.50 263 LEU A CA 1
ATOM 2078 C C . LEU A 1 263 ? 10.364 -0.834 -37.812 1.00 86.50 263 LEU A C 1
ATOM 2080 O O . LEU A 1 263 ? 10.124 -1.295 -38.928 1.00 86.50 263 LEU A O 1
ATOM 2084 N N . GLY A 1 264 ? 11.488 -0.163 -37.542 1.00 87.19 264 GLY A N 1
ATOM 2085 C CA . GLY A 1 264 ? 12.533 0.084 -38.536 1.00 87.19 264 GLY A CA 1
ATOM 2086 C C . GLY A 1 264 ? 13.122 -1.212 -39.099 1.00 87.19 264 GLY A C 1
ATOM 2087 O O . GLY A 1 264 ? 13.254 -1.357 -40.314 1.00 87.19 264 GLY A O 1
ATOM 2088 N N . ARG A 1 265 ? 13.397 -2.205 -38.240 1.00 85.50 265 ARG A N 1
ATOM 2089 C CA . ARG A 1 265 ? 13.874 -3.528 -38.683 1.00 85.50 265 ARG A CA 1
ATOM 2090 C C . ARG A 1 265 ? 12.869 -4.250 -39.578 1.00 85.50 265 ARG A C 1
ATOM 2092 O O . ARG A 1 265 ? 13.264 -4.813 -40.598 1.00 85.50 265 ARG A O 1
ATOM 2099 N N . ARG A 1 266 ? 11.580 -4.226 -39.228 1.00 83.00 266 ARG A N 1
ATOM 2100 C CA . ARG A 1 266 ? 10.524 -4.864 -40.033 1.00 83.00 266 ARG A CA 1
ATOM 2101 C C . ARG A 1 266 ? 10.340 -4.189 -41.389 1.00 83.00 266 ARG A C 1
ATOM 2103 O O . ARG A 1 266 ? 10.204 -4.891 -42.385 1.00 83.00 266 ARG A O 1
ATOM 2110 N N . ALA A 1 267 ? 10.392 -2.858 -41.438 1.00 81.06 267 ALA A N 1
ATOM 2111 C CA . ALA A 1 267 ? 10.297 -2.102 -42.685 1.00 81.06 267 ALA A CA 1
ATOM 2112 C C . ALA A 1 267 ? 11.438 -2.450 -43.658 1.00 81.06 267 ALA A C 1
ATOM 2114 O O . ALA A 1 267 ? 11.194 -2.676 -44.840 1.00 81.06 267 ALA A O 1
ATOM 2115 N N . VAL A 1 268 ? 12.670 -2.577 -43.150 1.00 76.38 268 VAL A N 1
ATOM 2116 C CA . VAL A 1 268 ? 13.828 -2.989 -43.959 1.00 76.38 268 VAL A CA 1
ATOM 2117 C C . VAL A 1 268 ? 13.676 -4.424 -44.477 1.00 76.38 268 VAL A C 1
ATOM 2119 O O . VAL A 1 268 ? 13.946 -4.672 -45.647 1.00 76.38 268 VAL A O 1
ATOM 2122 N N . MET A 1 269 ? 13.199 -5.369 -43.656 1.00 71.75 269 MET A N 1
ATOM 2123 C CA . MET A 1 269 ? 12.972 -6.751 -44.112 1.00 71.75 269 MET A CA 1
ATOM 2124 C C . MET A 1 269 ? 11.864 -6.856 -45.170 1.00 71.75 269 MET A C 1
ATOM 2126 O O . MET A 1 269 ? 12.004 -7.630 -46.113 1.00 71.75 269 MET A O 1
ATOM 2130 N N . GLY A 1 270 ? 10.798 -6.058 -45.052 1.00 72.38 270 GLY A N 1
ATOM 2131 C CA . GLY A 1 270 ? 9.732 -5.995 -46.057 1.00 72.38 270 GLY A CA 1
ATOM 2132 C C . GLY A 1 270 ? 10.190 -5.427 -47.405 1.00 72.38 270 GLY A C 1
ATOM 2133 O O . GLY A 1 270 ? 9.680 -5.845 -48.436 1.00 72.38 270 GLY A O 1
ATOM 2134 N N . ALA A 1 271 ? 11.179 -4.527 -47.411 1.00 64.75 271 ALA A N 1
ATOM 2135 C CA . ALA A 1 271 ? 11.735 -3.938 -48.632 1.00 64.75 271 ALA A CA 1
ATOM 2136 C C . ALA A 1 271 ? 12.758 -4.838 -49.356 1.00 64.75 271 ALA A C 1
ATOM 2138 O O . ALA A 1 271 ? 13.013 -4.633 -50.536 1.00 64.75 271 ALA A O 1
ATOM 2139 N N . VAL A 1 272 ? 13.362 -5.810 -48.661 1.00 66.88 272 VAL A N 1
ATOM 2140 C CA . VAL A 1 272 ? 14.356 -6.745 -49.235 1.00 66.88 272 VAL A CA 1
ATOM 2141 C C . VAL A 1 272 ? 13.709 -8.053 -49.719 1.00 66.88 272 VAL A C 1
ATOM 2143 O O . VAL A 1 272 ? 14.309 -8.778 -50.507 1.00 66.88 272 VAL A O 1
ATOM 2146 N N . GLY A 1 273 ? 12.495 -8.368 -49.256 1.00 59.28 273 GLY A N 1
ATOM 2147 C CA . GLY A 1 273 ? 11.754 -9.583 -49.621 1.00 59.28 273 GLY A CA 1
ATOM 2148 C C . GLY A 1 273 ? 10.646 -9.404 -50.668 1.00 59.28 273 GLY A C 1
ATOM 2149 O O . GLY A 1 273 ? 9.900 -10.359 -50.881 1.00 59.28 273 GLY A O 1
ATOM 2150 N N . GLY A 1 274 ? 10.504 -8.214 -51.262 1.00 47.09 274 GLY A N 1
ATOM 2151 C CA . GLY A 1 274 ? 9.492 -7.874 -52.273 1.00 47.09 274 GLY A CA 1
ATOM 2152 C C . GLY A 1 274 ? 10.081 -7.584 -53.644 1.00 47.09 274 GLY A C 1
ATOM 2153 O O . GLY A 1 274 ? 11.272 -7.206 -53.704 1.00 47.09 274 GLY A O 1
#

Radius of gyration: 26.17 Å; chains: 1; bounding box: 63×43×90 Å